Protein AF-A0A962FVB3-F1 (afdb_monomer_lite)

Radius of gyration: 18.32 Å; chains: 1; bounding box: 53×39×52 Å

Sequence (197 aa):
MLVLSPLFTELGTPDRNTDDYVMMHILNGEAFHILPHSNNDPRAGKYVLRDTGIERYSRTALGETEPCDLKAIDLLTALARGNISIEATSLEGKASPHPMNPKPFLSALYTRGHFHISSGGQTKNYRIQMRLVANDNDHLWAIEQITPEHRGTSILFSKQRTNLSAYELLKALKQKTFKWGVEQSYLFSRYSRGYPA

Foldseek 3Di:
DDQPQVCLPPPDQDDQQALSNVLVLQLVFFKKFQADPDPPRPRTFIWTFDPVAIWTADPVDPPDTDHDQAFLQSVLQSSVVQRMFRPRPDDRVRTDRRRHDYDDPNVVCAPQQKKWADDPNDIWIKGKDQDPDPDPPPTRIFIWTWDWDDDPPDIDIDTHGDRHGSNSVSVRSSVVRIGRDDDCVVVVVVVPPDDDD

Structure (mmCIF, N/CA/C/O backbone):
data_AF-A0A962FVB3-F1
#
_entry.id   AF-A0A962FVB3-F1
#
loop_
_atom_site.group_PDB
_atom_site.id
_atom_site.type_symbol
_atom_site.label_atom_id
_atom_site.label_alt_id
_atom_site.label_comp_id
_atom_site.label_asym_id
_atom_site.label_entity_id
_atom_site.label_seq_id
_atom_site.pdbx_PDB_ins_code
_atom_site.Cartn_x
_atom_site.Cartn_y
_atom_site.Cartn_z
_atom_site.occupancy
_atom_site.B_iso_or_equiv
_atom_site.auth_seq_id
_atom_site.auth_comp_id
_atom_site.auth_asym_id
_atom_site.auth_atom_id
_atom_site.pdbx_PDB_model_num
ATOM 1 N N . MET A 1 1 ? -24.295 -8.956 9.419 1.00 32.25 1 MET A N 1
ATOM 2 C CA . MET A 1 1 ? -23.045 -8.168 9.384 1.00 32.25 1 MET A CA 1
ATOM 3 C C . MET A 1 1 ? -22.332 -8.543 8.093 1.00 32.25 1 MET A C 1
ATOM 5 O O . MET A 1 1 ? -21.812 -9.645 8.004 1.00 32.25 1 MET A O 1
ATOM 9 N N . LEU A 1 2 ? -22.437 -7.710 7.056 1.00 27.86 2 LEU A N 1
ATOM 10 C CA . LEU A 1 2 ? -21.786 -7.959 5.767 1.00 27.86 2 LEU A CA 1
ATOM 11 C C . LEU A 1 2 ? -20.285 -7.699 5.933 1.00 27.86 2 LEU A C 1
ATOM 13 O O . LEU A 1 2 ? -19.865 -6.555 6.094 1.00 27.86 2 LEU A O 1
ATOM 17 N N . VAL A 1 3 ? -19.487 -8.766 5.941 1.00 33.31 3 VAL A N 1
ATOM 18 C CA . VAL A 1 3 ? -18.025 -8.675 5.875 1.00 33.31 3 VAL A CA 1
ATOM 19 C C . VAL A 1 3 ? -17.670 -8.311 4.437 1.00 33.31 3 VAL A C 1
ATOM 21 O O . VAL A 1 3 ? -17.426 -9.171 3.601 1.00 33.31 3 VAL A O 1
ATOM 24 N N . LEU A 1 4 ? -17.705 -7.018 4.126 1.00 41.88 4 LEU A N 1
ATOM 25 C CA . LEU A 1 4 ? -17.212 -6.495 2.856 1.00 41.88 4 LEU A CA 1
ATOM 26 C C . LEU A 1 4 ? -15.718 -6.240 3.001 1.00 41.88 4 LEU A C 1
ATOM 28 O O . LEU A 1 4 ? -15.298 -5.085 3.032 1.00 41.88 4 LEU A O 1
ATOM 32 N N . SER A 1 5 ? -14.930 -7.311 3.137 1.00 45.78 5 SER A N 1
ATOM 33 C CA . SER A 1 5 ? -13.481 -7.256 2.914 1.00 45.78 5 SER A CA 1
ATOM 34 C C . SER A 1 5 ? -13.210 -6.543 1.585 1.00 45.78 5 SER A C 1
ATOM 36 O O . SER A 1 5 ? -14.074 -6.589 0.703 1.00 45.78 5 SER A O 1
ATOM 38 N N . PRO A 1 6 ? -12.053 -5.879 1.399 1.00 51.38 6 PRO A N 1
ATOM 39 C CA . PRO A 1 6 ? -11.613 -5.629 0.035 1.00 51.38 6 PRO A CA 1
ATOM 40 C C . PRO A 1 6 ? -11.582 -7.003 -0.637 1.00 51.38 6 PRO A C 1
ATOM 42 O O . PRO A 1 6 ? -10.820 -7.888 -0.244 1.00 51.38 6 PRO A O 1
ATOM 45 N N . LEU A 1 7 ? -12.551 -7.236 -1.518 1.00 51.19 7 LEU A N 1
ATOM 46 C CA . LEU A 1 7 ? -12.688 -8.463 -2.274 1.00 51.19 7 LEU A CA 1
ATOM 47 C C . LEU A 1 7 ? -11.603 -8.377 -3.345 1.00 51.19 7 LEU A C 1
ATOM 49 O O . LEU A 1 7 ? -11.879 -8.148 -4.517 1.00 51.19 7 LEU A O 1
ATOM 53 N N . PHE A 1 8 ? -10.349 -8.558 -2.923 1.00 52.75 8 PHE A N 1
ATOM 54 C CA . PHE A 1 8 ? -9.299 -9.084 -3.781 1.00 52.75 8 PHE A CA 1
ATOM 55 C C . PHE A 1 8 ? -9.748 -10.505 -4.114 1.00 52.75 8 PHE A C 1
ATOM 57 O O . PHE A 1 8 ? -9.430 -11.466 -3.416 1.00 52.75 8 PHE A O 1
ATOM 64 N N . THR A 1 9 ? -10.731 -10.594 -5.003 1.00 47.75 9 THR A N 1
ATOM 65 C CA . THR A 1 9 ? -11.628 -11.737 -5.024 1.00 47.75 9 THR A CA 1
ATOM 66 C C . THR A 1 9 ? -10.839 -12.915 -5.562 1.00 47.75 9 THR A C 1
ATOM 68 O O . THR A 1 9 ? -10.336 -12.860 -6.675 1.00 47.75 9 THR A O 1
ATOM 71 N N . GLU A 1 10 ? -10.809 -14.011 -4.811 1.00 49.03 10 GLU A N 1
ATOM 72 C CA . GLU A 1 10 ? -10.360 -15.343 -5.249 1.00 49.03 10 GLU A CA 1
ATOM 73 C C . GLU A 1 10 ? -11.249 -15.921 -6.386 1.00 49.03 10 GLU A C 1
ATOM 75 O O . GLU A 1 10 ? -11.155 -17.095 -6.729 1.00 49.03 10 GLU A O 1
ATOM 80 N N . LEU A 1 11 ? -12.124 -15.101 -6.985 1.00 45.12 11 LEU A N 1
ATOM 81 C CA . LEU A 1 11 ? -13.072 -15.435 -8.045 1.00 45.12 11 LEU A CA 1
ATOM 82 C C . LEU A 1 11 ? -12.853 -14.475 -9.224 1.00 45.12 11 LEU A C 1
ATOM 84 O O . LEU A 1 11 ? -13.617 -13.537 -9.435 1.00 45.12 11 LEU A O 1
ATOM 88 N N . GLY A 1 12 ? -11.777 -14.714 -9.974 1.00 55.84 12 GLY A N 1
ATOM 89 C CA . GLY A 1 12 ? -11.463 -14.024 -11.227 1.00 55.84 12 GLY A CA 1
ATOM 90 C C . GLY A 1 12 ? -10.218 -13.141 -11.161 1.00 55.84 12 GLY A C 1
ATOM 91 O O . GLY A 1 12 ? -9.904 -12.537 -10.140 1.00 55.84 12 GLY A O 1
ATOM 92 N N . THR A 1 13 ? -9.488 -13.071 -12.274 1.00 70.69 13 THR A N 1
ATOM 93 C CA . THR A 1 13 ? -8.368 -12.138 -12.425 1.00 70.69 13 THR A CA 1
ATOM 94 C C . THR A 1 13 ? -8.936 -10.716 -12.476 1.00 70.69 13 THR A C 1
ATOM 96 O O . THR A 1 13 ? -9.801 -10.462 -13.319 1.00 70.69 13 THR A O 1
ATOM 99 N N . PRO A 1 14 ? -8.510 -9.791 -11.596 1.00 78.31 14 PRO A N 1
ATOM 100 C CA . PRO A 1 14 ? -9.005 -8.422 -11.634 1.00 78.31 14 PRO A CA 1
ATOM 101 C C . PRO A 1 14 ? -8.701 -7.780 -12.994 1.00 78.31 14 PRO A C 1
ATOM 103 O O . PRO A 1 14 ? -7.709 -8.105 -13.650 1.00 78.31 14 PRO A O 1
ATOM 106 N N . ASP A 1 15 ? -9.570 -6.865 -13.423 1.00 86.62 15 ASP A N 1
ATOM 107 C CA . ASP A 1 15 ? -9.345 -6.040 -14.613 1.00 86.62 15 ASP A CA 1
ATOM 108 C C . ASP A 1 15 ? -7.995 -5.320 -14.474 1.00 86.62 15 ASP A C 1
ATOM 110 O O . ASP A 1 15 ? -7.707 -4.722 -13.434 1.00 86.62 15 ASP A O 1
ATOM 114 N N . ARG A 1 16 ? -7.154 -5.402 -15.513 1.00 88.75 16 ARG A N 1
ATOM 115 C CA . ARG A 1 16 ? -5.786 -4.873 -15.485 1.00 88.75 16 ARG A CA 1
ATOM 116 C C . ARG A 1 16 ? -5.749 -3.388 -15.170 1.00 88.75 16 ARG A C 1
ATOM 118 O O . ARG A 1 16 ? -4.793 -2.948 -14.557 1.00 88.75 16 ARG A O 1
ATOM 125 N N . ASN A 1 17 ? -6.782 -2.627 -15.513 1.00 88.56 17 ASN A N 1
ATOM 126 C CA . ASN A 1 17 ? -6.808 -1.181 -15.319 1.00 88.56 17 ASN A CA 1
ATOM 127 C C . ASN A 1 17 ? -7.450 -0.789 -13.982 1.00 88.56 17 ASN A C 1
ATOM 129 O O . ASN A 1 17 ? -8.259 0.133 -13.945 1.00 88.56 17 ASN A O 1
ATOM 133 N N . THR A 1 18 ? -7.190 -1.509 -12.891 1.00 88.25 18 THR A N 1
ATOM 134 C CA . THR A 1 18 ? -7.853 -1.281 -11.593 1.00 88.25 18 THR A CA 1
ATOM 135 C C . THR A 1 18 ? -6.848 -1.190 -10.457 1.00 88.25 18 THR A C 1
ATOM 137 O O . THR A 1 18 ? -5.782 -1.802 -10.517 1.00 88.25 18 THR A O 1
ATOM 140 N N . ASP A 1 19 ? -7.184 -0.446 -9.404 1.00 87.56 19 ASP A N 1
ATOM 141 C CA . ASP A 1 19 ? -6.373 -0.399 -8.184 1.00 87.56 19 ASP A CA 1
ATOM 142 C C . ASP A 1 19 ? -6.291 -1.771 -7.499 1.00 87.56 19 ASP A C 1
ATOM 144 O O . ASP A 1 19 ? -5.237 -2.119 -6.973 1.00 87.56 19 ASP A O 1
ATOM 148 N N . ASP A 1 20 ? -7.335 -2.599 -7.589 1.00 87.06 20 ASP A N 1
ATOM 149 C CA . ASP A 1 20 ? -7.307 -3.980 -7.087 1.00 87.06 20 ASP A CA 1
ATOM 150 C C . ASP A 1 20 ? -6.252 -4.843 -7.801 1.00 87.06 20 ASP A C 1
ATOM 152 O O . ASP A 1 20 ? -5.545 -5.610 -7.146 1.00 87.06 20 ASP A O 1
ATOM 156 N N . TYR A 1 21 ? -6.100 -4.708 -9.125 1.00 89.62 21 TYR A N 1
ATOM 157 C CA . TYR A 1 21 ? -5.059 -5.422 -9.875 1.00 89.62 21 TYR A CA 1
ATOM 158 C C . TYR A 1 21 ? -3.659 -5.014 -9.415 1.00 89.62 21 TYR A C 1
ATOM 160 O O . TYR A 1 21 ? -2.807 -5.865 -9.168 1.00 89.62 21 TYR A O 1
ATOM 168 N N . VAL A 1 22 ? -3.436 -3.711 -9.244 1.00 92.88 22 VAL A N 1
ATOM 169 C CA . VAL A 1 22 ? -2.156 -3.171 -8.770 1.00 92.88 22 VAL A CA 1
ATOM 170 C C . VAL A 1 22 ? -1.865 -3.641 -7.347 1.00 92.88 22 VAL A C 1
ATOM 172 O O . VAL A 1 22 ? -0.750 -4.063 -7.050 1.00 92.88 22 VAL A O 1
ATOM 175 N N . MET A 1 23 ? -2.865 -3.632 -6.464 1.00 91.69 23 MET A N 1
ATOM 176 C CA . MET A 1 23 ? -2.717 -4.163 -5.111 1.00 91.69 23 MET A CA 1
ATOM 177 C C . MET A 1 23 ? -2.383 -5.656 -5.124 1.00 91.69 23 MET A C 1
ATOM 179 O O . MET A 1 23 ? -1.495 -6.074 -4.387 1.00 91.69 23 MET A O 1
ATOM 183 N N . MET A 1 24 ? -3.028 -6.455 -5.977 1.00 90.44 24 MET A N 1
ATOM 184 C CA . MET A 1 24 ? -2.719 -7.882 -6.120 1.00 90.44 24 MET A CA 1
ATOM 185 C C . MET A 1 24 ? -1.292 -8.131 -6.611 1.00 90.44 24 MET A C 1
ATOM 187 O O . MET A 1 24 ? -0.598 -8.963 -6.033 1.00 90.44 24 MET A O 1
ATOM 191 N N . HIS A 1 25 ? -0.833 -7.372 -7.608 1.00 93.44 25 HIS A N 1
ATOM 192 C CA . HIS A 1 25 ? 0.555 -7.391 -8.084 1.00 93.44 25 HIS A CA 1
ATOM 193 C C . HIS A 1 25 ? 1.542 -7.199 -6.923 1.00 93.44 25 HIS A C 1
ATOM 195 O O . HIS A 1 25 ? 2.434 -8.016 -6.697 1.00 93.44 25 HIS A O 1
ATOM 201 N N . ILE A 1 26 ? 1.318 -6.166 -6.106 1.00 95.19 26 ILE A N 1
ATOM 202 C CA . ILE A 1 26 ? 2.154 -5.868 -4.936 1.00 95.19 26 ILE A CA 1
ATOM 203 C C . ILE A 1 26 ? 2.069 -6.987 -3.884 1.00 95.19 26 ILE A C 1
ATOM 205 O O . ILE A 1 26 ? 3.091 -7.415 -3.347 1.00 95.19 26 ILE A O 1
ATOM 209 N N . LEU A 1 27 ? 0.865 -7.482 -3.574 1.00 93.88 27 LEU A N 1
ATOM 210 C CA . LEU A 1 27 ? 0.644 -8.522 -2.559 1.00 93.88 27 LEU A CA 1
ATOM 211 C C . LEU A 1 27 ? 1.261 -9.878 -2.942 1.00 93.88 27 LEU A C 1
ATOM 213 O O . LEU A 1 27 ? 1.667 -10.634 -2.050 1.00 93.88 27 LEU A O 1
ATOM 217 N N . ASN A 1 28 ? 1.383 -10.155 -4.242 1.00 92.75 28 ASN A N 1
ATOM 218 C CA . ASN A 1 28 ? 2.082 -11.319 -4.789 1.00 92.75 28 ASN A CA 1
ATOM 219 C C . ASN A 1 28 ? 3.612 -11.220 -4.665 1.00 92.75 28 ASN A C 1
ATOM 221 O O . ASN A 1 28 ? 4.309 -12.190 -4.958 1.00 92.75 28 ASN A O 1
ATOM 225 N N . GLY A 1 29 ? 4.145 -10.086 -4.200 1.00 92.62 29 GLY A N 1
ATOM 226 C CA . GLY A 1 29 ? 5.587 -9.863 -4.098 1.00 92.62 29 GLY A CA 1
ATOM 227 C C . GLY A 1 29 ? 6.238 -9.538 -5.440 1.00 92.62 29 GLY A C 1
ATOM 228 O O . GLY A 1 29 ? 7.452 -9.678 -5.578 1.00 92.62 29 GLY A O 1
ATOM 229 N N . GLU A 1 30 ? 5.456 -9.112 -6.432 1.00 94.81 30 GLU A N 1
ATOM 230 C CA . GLU A 1 30 ? 5.993 -8.637 -7.702 1.00 94.81 30 GLU A CA 1
ATOM 231 C C . GLU A 1 30 ? 6.541 -7.212 -7.546 1.00 94.81 30 GLU A C 1
ATOM 233 O O . GLU A 1 30 ? 6.027 -6.395 -6.773 1.00 94.81 30 GLU A O 1
ATOM 238 N N . ALA A 1 31 ? 7.620 -6.906 -8.271 1.00 94.62 31 ALA A N 1
ATOM 239 C CA . ALA A 1 31 ? 8.243 -5.591 -8.195 1.00 94.62 31 ALA A CA 1
ATOM 240 C C . ALA A 1 31 ? 7.327 -4.518 -8.799 1.00 94.62 31 ALA A C 1
ATOM 242 O O . ALA A 1 31 ? 6.735 -4.713 -9.862 1.00 94.62 31 ALA A O 1
ATOM 243 N N . PHE A 1 32 ? 7.259 -3.366 -8.143 1.00 95.88 32 PHE A N 1
ATOM 244 C CA . PHE A 1 32 ? 6.491 -2.205 -8.583 1.00 95.88 32 PHE A CA 1
ATOM 245 C C . PHE A 1 32 ? 7.318 -0.931 -8.413 1.00 95.88 32 PHE A C 1
ATOM 247 O O . PHE A 1 32 ? 8.312 -0.913 -7.689 1.00 95.88 32 PHE A O 1
ATOM 254 N N . HIS A 1 33 ? 6.911 0.146 -9.070 1.00 96.00 33 HIS A N 1
ATOM 255 C CA . HIS A 1 33 ? 7.538 1.453 -8.933 1.00 96.00 33 HIS A CA 1
ATOM 256 C C . HIS A 1 33 ? 6.561 2.445 -8.322 1.00 96.00 33 HIS A C 1
ATOM 258 O O . HIS A 1 33 ? 5.401 2.491 -8.726 1.00 96.00 33 HIS A O 1
ATOM 264 N N . ILE A 1 34 ? 7.056 3.280 -7.414 1.00 95.19 34 ILE A N 1
ATOM 265 C CA . ILE A 1 34 ? 6.448 4.578 -7.125 1.00 95.19 34 ILE A CA 1
ATOM 266 C C . ILE A 1 34 ? 7.178 5.588 -8.003 1.00 95.19 34 ILE A C 1
ATOM 268 O O . ILE A 1 34 ? 8.399 5.733 -7.917 1.00 95.19 34 ILE A O 1
ATOM 272 N N . LEU A 1 35 ? 6.438 6.245 -8.887 1.00 93.19 35 LEU A N 1
ATOM 273 C CA . LEU A 1 35 ? 6.980 7.223 -9.818 1.00 93.19 35 LEU A CA 1
ATOM 274 C C . LEU A 1 35 ? 7.100 8.592 -9.135 1.00 93.19 35 LEU A C 1
ATOM 276 O O . LEU A 1 35 ? 6.239 8.946 -8.324 1.00 93.19 35 LEU A O 1
ATOM 280 N N . PRO A 1 36 ? 8.154 9.368 -9.445 1.00 88.19 36 PRO A N 1
ATOM 281 C CA . PRO A 1 36 ? 8.354 10.673 -8.835 1.00 88.19 36 PRO A CA 1
ATOM 282 C C . PRO A 1 36 ? 7.226 11.631 -9.210 1.00 88.19 36 PRO A C 1
ATOM 284 O O . PRO A 1 36 ? 6.911 11.797 -10.387 1.00 88.19 36 PRO A O 1
ATOM 287 N N . HIS A 1 37 ? 6.651 12.306 -8.212 1.00 77.62 37 HIS A N 1
ATOM 288 C CA . HIS A 1 37 ? 5.795 13.465 -8.472 1.00 77.62 37 HIS A CA 1
ATOM 289 C C . HIS A 1 37 ? 6.621 14.723 -8.793 1.00 77.62 37 HIS A C 1
ATOM 291 O O . HIS A 1 37 ? 6.178 15.593 -9.536 1.00 77.62 37 HIS A O 1
ATOM 297 N N . SER A 1 38 ? 7.841 14.798 -8.257 1.00 80.44 38 SER A N 1
ATOM 298 C CA . SER A 1 38 ? 8.814 15.863 -8.494 1.00 80.44 38 SER A CA 1
ATOM 299 C C . SER A 1 38 ? 10.229 15.284 -8.592 1.00 80.44 38 SER A C 1
ATOM 301 O O . SER A 1 38 ? 10.483 14.165 -8.141 1.00 80.44 38 SER A O 1
ATOM 303 N N . ASN A 1 39 ? 11.169 16.052 -9.153 1.00 71.88 39 ASN A N 1
ATOM 304 C CA . ASN A 1 39 ? 12.539 15.597 -9.445 1.00 71.88 39 ASN A CA 1
ATOM 305 C C . ASN A 1 39 ? 13.319 15.059 -8.227 1.00 71.88 39 ASN A C 1
ATOM 307 O O . ASN A 1 39 ? 14.309 14.362 -8.418 1.00 71.88 39 ASN A O 1
ATOM 311 N N . ASN A 1 40 ? 12.873 15.341 -6.998 1.00 77.19 40 ASN A N 1
ATOM 312 C CA . ASN A 1 40 ? 13.530 14.923 -5.756 1.00 77.19 40 ASN A CA 1
ATOM 313 C C . ASN A 1 40 ? 12.593 14.167 -4.804 1.00 77.19 40 ASN A C 1
ATOM 315 O O . ASN A 1 40 ? 12.819 14.178 -3.596 1.00 77.19 40 ASN A O 1
ATOM 319 N N . ASP A 1 41 ? 11.532 13.539 -5.312 1.00 84.56 41 ASP A N 1
ATOM 320 C CA . ASP A 1 41 ? 10.607 12.791 -4.462 1.00 84.56 41 ASP A CA 1
ATOM 321 C C . ASP A 1 41 ? 11.331 11.616 -3.762 1.00 84.56 41 ASP A C 1
ATOM 323 O O . ASP A 1 41 ? 11.744 10.663 -4.434 1.00 84.56 41 ASP A O 1
ATOM 327 N N . PRO A 1 42 ? 11.489 11.633 -2.422 1.00 84.94 42 PRO A N 1
ATOM 328 C CA . PRO A 1 42 ? 12.216 10.584 -1.703 1.00 84.94 42 PRO A CA 1
ATOM 329 C C . PRO A 1 42 ? 11.487 9.231 -1.728 1.00 84.94 42 PRO A C 1
ATOM 331 O O . PRO A 1 42 ? 12.106 8.192 -1.484 1.00 84.94 42 PRO A O 1
ATOM 334 N N . ARG A 1 43 ? 10.184 9.241 -2.037 1.00 87.62 43 ARG A N 1
ATOM 335 C CA . ARG A 1 43 ? 9.312 8.062 -2.128 1.00 87.62 43 ARG A CA 1
ATOM 336 C C . ARG A 1 43 ? 9.389 7.398 -3.499 1.00 87.62 43 ARG A C 1
ATOM 338 O O . ARG A 1 43 ? 8.883 6.293 -3.659 1.00 87.62 43 ARG A O 1
ATOM 345 N N . ALA A 1 44 ? 9.967 8.071 -4.495 1.00 91.00 44 ALA A N 1
ATOM 346 C CA . ALA A 1 44 ? 10.134 7.499 -5.818 1.00 91.00 44 ALA A CA 1
ATOM 347 C C . ALA A 1 44 ? 11.173 6.384 -5.778 1.00 91.00 44 ALA A C 1
ATOM 349 O O . ALA A 1 44 ? 12.227 6.549 -5.162 1.00 91.00 44 ALA A O 1
ATOM 350 N N . GLY A 1 45 ? 10.903 5.274 -6.455 1.00 92.31 45 GLY A N 1
ATOM 351 C CA . GLY A 1 45 ? 11.804 4.130 -6.493 1.00 92.31 45 GLY A CA 1
ATOM 352 C C . GLY A 1 45 ? 11.119 2.854 -6.954 1.00 92.31 45 GLY A C 1
ATOM 353 O O . GLY A 1 45 ? 9.911 2.827 -7.196 1.00 92.31 45 GLY A O 1
ATOM 354 N N . LYS A 1 46 ? 11.909 1.787 -7.064 1.00 94.12 46 LYS A N 1
ATOM 355 C CA . LYS A 1 46 ? 11.432 0.429 -7.325 1.00 94.12 46 LYS A CA 1
ATOM 356 C C . LYS A 1 46 ? 11.417 -0.365 -6.024 1.00 94.12 46 LYS A C 1
ATOM 358 O O . LYS A 1 46 ? 12.420 -0.405 -5.315 1.00 94.12 46 LYS A O 1
ATOM 363 N N . TYR A 1 47 ? 10.298 -1.006 -5.735 1.00 95.25 47 TYR A N 1
ATOM 364 C CA . TYR A 1 47 ? 10.017 -1.681 -4.476 1.00 95.25 47 TYR A CA 1
ATOM 365 C C . TYR A 1 47 ? 9.573 -3.119 -4.718 1.00 95.25 47 TYR A C 1
ATOM 367 O O . TYR A 1 47 ? 9.040 -3.453 -5.778 1.00 95.25 47 TYR A O 1
ATOM 375 N N . VAL A 1 48 ? 9.762 -3.962 -3.711 1.00 95.69 48 VAL A N 1
ATOM 376 C CA . VAL A 1 48 ? 9.247 -5.329 -3.679 1.00 95.69 48 VAL A CA 1
ATOM 377 C C . VAL A 1 48 ? 8.774 -5.670 -2.270 1.00 95.69 48 VAL A C 1
ATOM 379 O O . VAL A 1 48 ? 9.412 -5.315 -1.277 1.00 95.69 48 VAL A O 1
ATOM 382 N N . LEU A 1 49 ? 7.630 -6.347 -2.173 1.00 96.06 49 LEU A N 1
ATOM 383 C CA . LEU A 1 49 ? 7.139 -6.890 -0.912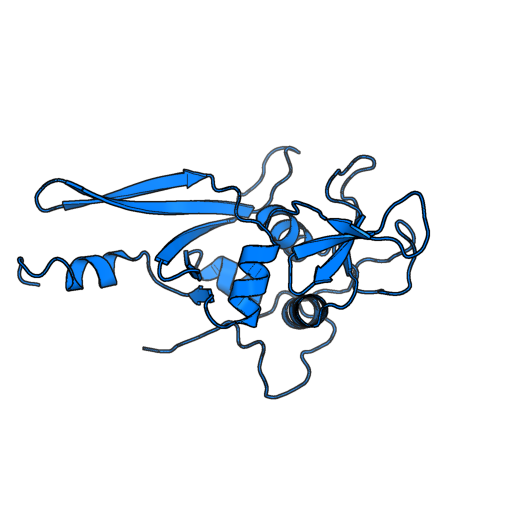 1.00 96.06 49 LEU A CA 1
ATOM 384 C C . LEU A 1 49 ? 7.765 -8.270 -0.676 1.00 96.06 49 LEU A C 1
ATOM 386 O O . LEU A 1 49 ? 7.598 -9.181 -1.485 1.00 96.06 49 LEU A O 1
ATOM 390 N N . ARG A 1 50 ? 8.445 -8.438 0.456 1.00 95.19 50 ARG A N 1
ATOM 391 C CA . ARG A 1 50 ? 8.929 -9.726 0.964 1.00 95.19 50 ARG A CA 1
ATOM 392 C C . ARG A 1 50 ? 8.115 -10.151 2.180 1.00 95.19 50 ARG A C 1
ATOM 394 O O . ARG A 1 50 ? 7.388 -9.360 2.780 1.00 95.19 50 ARG A O 1
ATOM 401 N N . ASP A 1 51 ? 8.281 -11.402 2.594 1.00 90.69 51 ASP A N 1
ATOM 402 C CA . ASP A 1 51 ? 7.603 -11.913 3.788 1.00 90.69 51 ASP A CA 1
ATOM 403 C C . ASP A 1 51 ? 8.057 -11.209 5.074 1.00 90.69 51 ASP A C 1
ATOM 405 O O . ASP A 1 51 ? 7.288 -11.133 6.033 1.00 90.69 51 ASP A O 1
ATOM 409 N N . THR A 1 52 ? 9.267 -10.648 5.090 1.00 91.75 52 THR A N 1
ATOM 410 C CA . THR A 1 52 ? 9.878 -9.969 6.242 1.00 91.75 52 THR A CA 1
ATOM 411 C C . THR A 1 52 ? 9.726 -8.448 6.230 1.00 91.75 52 THR A C 1
ATOM 413 O O . THR A 1 52 ? 9.863 -7.832 7.285 1.00 91.75 52 THR A O 1
ATOM 416 N N . GLY A 1 53 ? 9.431 -7.830 5.084 1.00 94.75 53 GLY A N 1
ATOM 417 C CA . GLY A 1 53 ? 9.414 -6.375 4.955 1.00 94.75 53 GLY A CA 1
ATOM 418 C C . GLY A 1 53 ? 9.181 -5.895 3.526 1.00 94.75 53 GLY A C 1
ATOM 419 O O . GLY A 1 53 ? 8.994 -6.689 2.607 1.00 94.75 53 GLY A O 1
ATOM 420 N N . ILE A 1 54 ? 9.200 -4.577 3.340 1.00 96.44 54 ILE A N 1
ATOM 421 C CA . ILE A 1 54 ? 9.350 -3.974 2.013 1.00 96.44 54 ILE A CA 1
ATOM 422 C C . ILE A 1 54 ? 10.827 -3.697 1.795 1.00 96.44 54 ILE A C 1
ATOM 424 O O . ILE A 1 54 ? 11.504 -3.149 2.666 1.00 96.44 54 ILE A O 1
ATOM 428 N N . GLU A 1 55 ? 11.304 -4.047 0.611 1.00 95.81 55 GLU A N 1
ATOM 429 C CA . GLU A 1 55 ? 12.647 -3.715 0.171 1.00 95.81 55 GLU A CA 1
ATOM 430 C C . GLU A 1 55 ? 12.575 -2.764 -1.022 1.00 95.81 55 GLU A C 1
ATOM 432 O O . GLU A 1 55 ? 11.641 -2.811 -1.830 1.00 95.81 55 GLU A O 1
ATOM 437 N N . ARG A 1 56 ? 13.570 -1.891 -1.130 1.00 94.19 56 ARG A N 1
ATOM 438 C CA . ARG A 1 56 ? 13.780 -0.993 -2.259 1.00 94.19 56 ARG A CA 1
ATOM 439 C C . ARG A 1 56 ? 14.967 -1.505 -3.064 1.00 94.19 56 ARG A C 1
ATOM 441 O O . ARG A 1 56 ? 15.978 -1.875 -2.481 1.00 94.19 56 ARG A O 1
ATOM 448 N N . TYR A 1 57 ? 14.866 -1.525 -4.389 1.00 91.31 57 TYR A N 1
ATOM 449 C CA . TYR A 1 57 ? 16.026 -1.816 -5.228 1.00 91.31 57 TYR A CA 1
ATOM 450 C C . TYR A 1 57 ? 17.059 -0.699 -5.099 1.00 91.31 57 TYR A C 1
ATOM 452 O O . TYR A 1 57 ? 16.721 0.486 -5.182 1.00 91.31 57 TYR A O 1
ATOM 460 N N . SER A 1 58 ? 18.313 -1.096 -4.914 1.00 83.31 58 SER A N 1
ATOM 461 C CA . SER A 1 58 ? 19.432 -0.173 -4.832 1.00 83.31 58 SER A CA 1
ATOM 462 C C . SER A 1 58 ? 19.603 0.572 -6.155 1.00 83.31 58 SER A C 1
ATOM 464 O O . SER A 1 58 ? 19.513 -0.002 -7.242 1.00 83.31 58 SER A O 1
ATOM 466 N N . ARG A 1 59 ? 19.900 1.871 -6.065 1.00 70.38 59 ARG A N 1
ATOM 467 C CA . ARG A 1 59 ? 20.250 2.695 -7.232 1.00 70.38 59 ARG A CA 1
ATOM 468 C C . ARG A 1 59 ? 21.648 2.390 -7.770 1.00 70.38 59 ARG A C 1
ATOM 470 O O . ARG A 1 59 ? 21.947 2.764 -8.900 1.00 70.38 59 ARG A O 1
ATOM 477 N N . THR A 1 60 ? 22.511 1.768 -6.966 1.00 66.06 60 THR A N 1
ATOM 478 C CA . THR A 1 60 ? 2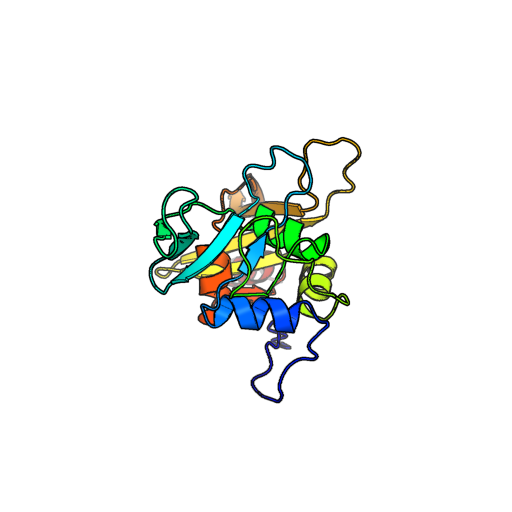3.932 1.574 -7.292 1.00 66.06 60 THR A CA 1
ATOM 479 C C . THR A 1 60 ? 24.225 0.224 -7.937 1.00 66.06 60 THR A C 1
ATOM 481 O O . THR A 1 60 ? 25.190 0.124 -8.692 1.00 66.06 60 THR A O 1
ATOM 484 N N . ALA A 1 61 ? 23.395 -0.792 -7.692 1.00 65.06 61 ALA A N 1
ATOM 485 C CA . ALA A 1 61 ? 23.601 -2.144 -8.196 1.00 65.06 61 ALA A CA 1
ATOM 486 C C . ALA A 1 61 ? 22.299 -2.731 -8.754 1.00 65.06 61 ALA A C 1
ATOM 488 O O . ALA A 1 61 ? 21.272 -2.808 -8.078 1.00 65.06 61 ALA A O 1
ATOM 489 N N . LEU A 1 62 ? 22.350 -3.169 -10.014 1.00 68.06 62 LEU A N 1
ATOM 490 C CA . LEU A 1 62 ? 21.236 -3.847 -10.672 1.00 68.06 62 LEU A CA 1
ATOM 491 C C . LEU A 1 62 ? 20.921 -5.162 -9.951 1.00 68.06 62 LEU A C 1
ATOM 493 O O . LEU A 1 62 ? 21.726 -6.087 -9.958 1.00 68.06 62 LEU A O 1
ATOM 497 N N . GLY A 1 63 ? 19.719 -5.252 -9.383 1.00 71.75 63 GLY A N 1
ATOM 498 C CA . GLY A 1 63 ? 19.195 -6.485 -8.790 1.00 71.75 63 GLY A CA 1
ATOM 499 C C . GLY A 1 63 ? 19.408 -6.631 -7.283 1.00 71.75 63 GLY A C 1
ATOM 500 O O . GLY A 1 63 ? 18.839 -7.554 -6.706 1.00 71.75 63 GLY A O 1
ATOM 501 N N . GLU A 1 64 ? 20.143 -5.722 -6.639 1.00 87.19 64 GLU A N 1
ATOM 502 C CA . GLU A 1 64 ? 20.240 -5.680 -5.177 1.00 87.19 64 GLU A CA 1
ATOM 503 C C . GLU A 1 64 ? 19.061 -4.911 -4.577 1.00 87.19 64 GLU A C 1
ATOM 505 O O . GLU A 1 64 ? 18.611 -3.904 -5.130 1.00 87.19 64 GLU A O 1
ATOM 510 N N . THR A 1 65 ? 18.561 -5.384 -3.437 1.00 91.62 65 THR A N 1
ATOM 511 C CA . THR A 1 65 ? 17.502 -4.735 -2.664 1.00 91.62 65 THR A CA 1
ATOM 512 C C . THR A 1 65 ? 17.968 -4.476 -1.235 1.00 91.62 65 THR A C 1
ATOM 514 O O . THR A 1 65 ? 18.764 -5.229 -0.679 1.00 91.62 65 THR A O 1
ATOM 517 N N . GLU A 1 66 ? 17.468 -3.403 -0.631 1.00 92.75 66 GLU A N 1
ATOM 518 C CA . GLU A 1 66 ? 17.727 -3.033 0.759 1.00 92.75 66 GLU A CA 1
ATOM 519 C C . GLU A 1 66 ? 16.408 -2.815 1.516 1.00 92.75 66 GLU A C 1
ATOM 521 O O . GLU A 1 66 ? 15.426 -2.361 0.916 1.00 92.75 66 GLU A O 1
ATOM 526 N N . PRO A 1 67 ? 16.337 -3.122 2.825 1.00 94.50 67 PRO A N 1
ATOM 527 C CA . PRO A 1 67 ? 15.151 -2.838 3.626 1.00 94.50 67 PRO A CA 1
ATOM 528 C C . PRO A 1 67 ? 14.753 -1.360 3.548 1.00 94.50 67 PRO A C 1
ATOM 530 O O . PRO A 1 67 ? 15.598 -0.473 3.644 1.00 94.50 67 PRO A O 1
ATOM 533 N N . CYS A 1 68 ? 13.456 -1.084 3.412 1.00 93.19 68 CYS A N 1
ATOM 534 C CA . CYS A 1 68 ? 12.946 0.276 3.283 1.00 93.19 68 CYS A CA 1
ATOM 535 C C . CYS A 1 68 ? 11.722 0.512 4.175 1.00 93.19 68 CYS A C 1
ATOM 537 O O . CYS A 1 68 ? 10.760 -0.256 4.152 1.00 93.19 68 CYS A O 1
ATOM 539 N N . ASP A 1 69 ? 11.728 1.624 4.914 1.00 91.50 69 ASP A N 1
ATOM 540 C CA . ASP A 1 69 ? 10.594 2.074 5.731 1.00 91.50 69 ASP A CA 1
ATOM 541 C C . ASP A 1 69 ? 9.594 2.903 4.902 1.00 91.50 69 ASP A C 1
ATOM 543 O O . ASP A 1 69 ? 9.344 4.085 5.151 1.00 91.50 69 ASP A O 1
ATOM 547 N N . LEU A 1 70 ? 9.046 2.293 3.846 1.00 94.62 70 LEU A N 1
ATOM 548 C CA . LEU A 1 70 ? 7.986 2.915 3.054 1.00 94.62 70 LEU A CA 1
ATOM 549 C C . LEU A 1 70 ? 6.718 3.025 3.909 1.00 94.62 70 LEU A C 1
ATOM 551 O O . LEU A 1 70 ? 6.198 2.019 4.397 1.00 94.62 70 LEU A O 1
ATOM 555 N N . LYS A 1 71 ? 6.170 4.233 4.055 1.00 94.50 71 LYS A N 1
ATOM 556 C CA . LYS A 1 71 ? 4.960 4.454 4.855 1.00 94.50 71 LYS A CA 1
ATOM 557 C C . LYS A 1 71 ? 3.701 4.107 4.065 1.00 94.50 71 LYS A C 1
ATOM 559 O O . LYS A 1 71 ? 3.611 4.340 2.860 1.00 94.50 71 LYS A O 1
ATOM 564 N N . ALA A 1 72 ? 2.669 3.624 4.756 1.00 94.19 72 ALA A N 1
ATOM 565 C CA . ALA A 1 72 ? 1.387 3.277 4.137 1.00 94.19 72 ALA A CA 1
ATOM 566 C C . ALA A 1 72 ? 0.730 4.480 3.438 1.00 94.19 72 ALA A C 1
ATOM 568 O O . ALA A 1 72 ? 0.166 4.345 2.357 1.00 94.19 72 ALA A O 1
ATOM 569 N N . ILE A 1 73 ? 0.846 5.670 4.031 1.00 92.00 73 ILE A N 1
ATOM 570 C CA . ILE A 1 73 ? 0.360 6.937 3.464 1.00 92.00 73 ILE A CA 1
ATOM 571 C C . ILE A 1 73 ? 0.972 7.250 2.090 1.00 92.00 73 ILE A C 1
ATOM 573 O O . ILE A 1 73 ? 0.275 7.780 1.224 1.00 92.00 73 ILE A O 1
ATOM 577 N N . ASP A 1 74 ? 2.241 6.900 1.877 1.00 92.06 74 ASP A N 1
ATOM 578 C CA . ASP A 1 74 ? 2.959 7.166 0.631 1.00 92.06 74 ASP A CA 1
ATOM 579 C C . ASP A 1 74 ? 2.478 6.229 -0.470 1.00 92.06 74 ASP A C 1
ATOM 581 O O . ASP A 1 74 ? 2.121 6.689 -1.553 1.00 92.06 74 ASP A O 1
ATOM 585 N N . LEU A 1 75 ? 2.345 4.937 -0.153 1.00 93.69 75 LEU A N 1
ATOM 586 C CA . LEU A 1 75 ? 1.766 3.949 -1.060 1.00 93.69 75 LEU A CA 1
ATOM 587 C C . LEU A 1 75 ? 0.330 4.321 -1.466 1.00 93.69 75 LEU A C 1
ATOM 589 O O . LEU A 1 75 ? 0.006 4.338 -2.652 1.00 93.69 75 LEU A O 1
ATOM 593 N N . LEU A 1 76 ? -0.527 4.663 -0.499 1.00 91.44 76 LEU A N 1
ATOM 594 C CA . LEU A 1 76 ? -1.919 5.049 -0.766 1.00 91.44 76 LEU A CA 1
ATOM 595 C C . LEU A 1 76 ? -2.020 6.340 -1.588 1.00 91.44 76 LEU A C 1
ATOM 597 O O . LEU A 1 76 ? -2.883 6.457 -2.458 1.00 91.44 76 LEU A O 1
ATOM 601 N N . THR A 1 77 ? -1.131 7.305 -1.342 1.00 90.44 77 THR A N 1
ATOM 602 C CA . THR A 1 77 ? -1.058 8.541 -2.134 1.00 90.44 77 THR A CA 1
ATOM 603 C C . THR A 1 77 ? -0.614 8.254 -3.563 1.00 90.44 77 THR A C 1
ATOM 605 O O . THR A 1 77 ? -1.227 8.772 -4.493 1.00 90.44 77 THR A O 1
ATOM 608 N N . ALA A 1 78 ? 0.394 7.402 -3.753 1.00 91.56 78 ALA A N 1
ATOM 609 C CA . ALA A 1 78 ? 0.856 7.012 -5.078 1.00 91.56 78 ALA A CA 1
ATOM 610 C C . ALA A 1 78 ? -0.234 6.271 -5.872 1.00 91.56 78 ALA A C 1
ATOM 612 O O . ALA A 1 78 ? -0.457 6.604 -7.034 1.00 91.56 78 ALA A O 1
ATOM 613 N N . LEU A 1 79 ? -0.971 5.351 -5.236 1.00 91.56 79 LEU A N 1
ATOM 614 C CA . LEU A 1 79 ? -2.125 4.669 -5.841 1.00 91.56 79 LEU A CA 1
ATOM 615 C C . LEU A 1 79 ? -3.212 5.660 -6.267 1.00 91.56 79 LEU A C 1
ATOM 617 O O . LEU A 1 79 ? -3.631 5.667 -7.418 1.00 91.56 79 LEU A O 1
ATOM 621 N N . ALA A 1 80 ? -3.638 6.538 -5.359 1.00 88.12 80 ALA A N 1
ATOM 622 C CA . ALA A 1 80 ? -4.714 7.486 -5.635 1.00 88.12 80 ALA A CA 1
ATOM 623 C C . ALA A 1 80 ? -4.349 8.548 -6.687 1.00 88.12 80 ALA A C 1
ATOM 625 O O . ALA A 1 80 ? -5.236 9.069 -7.357 1.00 88.12 80 ALA A O 1
ATOM 626 N N . ARG A 1 81 ? -3.057 8.865 -6.843 1.00 87.69 81 ARG A N 1
ATOM 627 C CA . ARG A 1 81 ? -2.550 9.754 -7.901 1.00 87.69 81 ARG A CA 1
ATOM 628 C C . ARG A 1 81 ? -2.294 9.038 -9.232 1.00 87.69 81 ARG A C 1
ATOM 630 O O . ARG A 1 81 ? -2.002 9.712 -10.209 1.00 87.69 81 ARG A O 1
ATOM 637 N N . GLY A 1 82 ? -2.371 7.706 -9.279 1.00 89.62 82 GLY A N 1
ATOM 638 C CA . GLY A 1 82 ? -1.992 6.931 -10.464 1.00 89.62 82 GLY A CA 1
ATOM 639 C C . GLY A 1 82 ? -0.481 6.912 -10.731 1.00 89.62 82 GLY A C 1
ATOM 640 O O . GLY A 1 82 ? -0.058 6.636 -11.845 1.00 89.62 82 GLY A O 1
ATOM 641 N N . ASN A 1 83 ? 0.348 7.175 -9.716 1.00 92.31 83 ASN A N 1
ATOM 642 C CA . ASN A 1 83 ? 1.811 7.239 -9.825 1.00 92.31 83 ASN A CA 1
ATOM 643 C C . ASN A 1 83 ? 2.491 5.890 -9.535 1.00 92.31 83 ASN A C 1
ATOM 645 O O . ASN A 1 83 ? 3.636 5.856 -9.087 1.00 92.31 83 ASN A O 1
ATOM 649 N N . ILE A 1 84 ? 1.799 4.771 -9.742 1.00 94.94 84 ILE A N 1
ATOM 650 C CA . ILE A 1 84 ? 2.391 3.436 -9.602 1.00 94.94 84 ILE A CA 1
ATOM 651 C C . ILE A 1 84 ? 2.653 2.866 -10.986 1.00 94.94 84 ILE A C 1
ATOM 653 O O . ILE A 1 84 ? 1.800 2.965 -11.861 1.00 94.94 84 ILE A O 1
ATOM 657 N N . SER A 1 85 ? 3.795 2.211 -11.164 1.00 96.12 85 SER A N 1
ATOM 658 C CA . SER A 1 85 ? 4.037 1.324 -12.302 1.00 96.12 85 SER A CA 1
ATOM 659 C C . SER A 1 85 ? 4.173 -0.116 -11.831 1.00 96.12 85 SER A C 1
ATOM 661 O O . SER A 1 85 ? 4.826 -0.383 -10.825 1.00 96.12 85 SER A O 1
ATOM 663 N N . ILE A 1 86 ? 3.617 -1.052 -12.589 1.00 95.31 86 ILE A N 1
ATOM 664 C CA . ILE A 1 86 ? 3.759 -2.499 -12.363 1.00 95.31 86 ILE A CA 1
ATOM 665 C C . ILE A 1 86 ? 4.752 -3.147 -13.340 1.00 95.31 86 ILE A C 1
ATOM 667 O O . ILE A 1 86 ? 4.866 -4.368 -13.393 1.00 95.31 86 ILE A O 1
ATOM 671 N N . GLU A 1 87 ? 5.459 -2.348 -14.147 1.00 94.00 87 GLU A N 1
ATOM 672 C CA . GLU A 1 87 ? 6.450 -2.839 -15.107 1.00 94.00 87 GLU A CA 1
ATOM 673 C C . GLU A 1 87 ? 7.684 -3.397 -14.379 1.00 94.00 87 GLU A C 1
ATOM 675 O O . GLU A 1 87 ? 8.716 -2.738 -14.261 1.00 94.00 87 GLU A O 1
ATOM 680 N N . ALA A 1 88 ? 7.589 -4.622 -13.863 1.00 85.94 88 ALA A N 1
ATOM 681 C CA . ALA A 1 88 ? 8.578 -5.208 -12.962 1.00 85.94 88 ALA A CA 1
ATOM 682 C C . ALA A 1 88 ? 10.002 -5.274 -13.548 1.00 85.94 88 ALA A C 1
ATOM 684 O O . ALA A 1 88 ? 10.978 -5.230 -12.797 1.00 85.94 88 ALA A O 1
ATOM 685 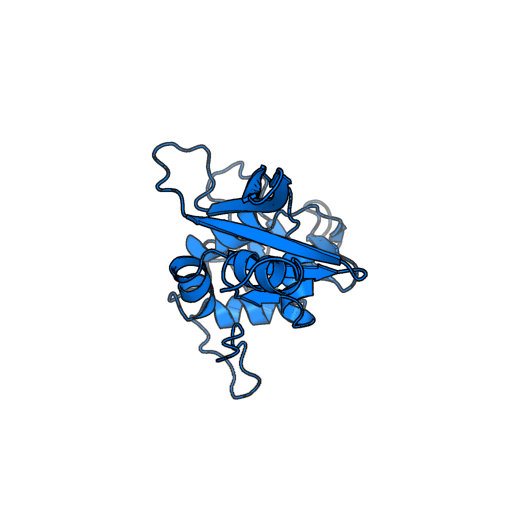N N . THR A 1 89 ? 10.153 -5.353 -14.872 1.00 86.94 89 THR A N 1
ATOM 686 C CA . THR A 1 89 ? 11.457 -5.410 -15.555 1.00 86.94 89 THR A CA 1
ATOM 687 C C . THR A 1 89 ? 12.023 -4.044 -15.933 1.00 86.94 89 THR A C 1
ATOM 689 O O . THR A 1 89 ? 13.205 -3.956 -16.257 1.00 86.94 89 THR A O 1
ATOM 692 N N . SER A 1 90 ? 11.218 -2.980 -15.889 1.00 87.94 90 SER A N 1
ATOM 693 C CA . SER A 1 90 ? 11.675 -1.635 -16.236 1.00 87.94 90 SER A CA 1
ATOM 694 C C . SER A 1 90 ? 12.704 -1.117 -15.223 1.00 87.94 90 SER A C 1
ATOM 696 O O . SER A 1 90 ? 12.720 -1.505 -14.045 1.00 87.94 90 SER A O 1
ATOM 698 N N . LEU A 1 91 ? 13.600 -0.256 -15.715 1.00 82.38 91 LEU A N 1
ATOM 699 C CA . LEU A 1 91 ? 14.560 0.486 -14.897 1.00 82.38 91 LEU A CA 1
ATOM 700 C C . LEU A 1 91 ? 13.866 1.667 -14.203 1.00 82.38 91 LEU A C 1
ATOM 702 O O . LEU A 1 91 ? 12.913 2.241 -14.741 1.00 82.38 91 LEU A O 1
ATOM 706 N N . GLU A 1 92 ? 14.385 2.077 -13.041 1.00 76.00 92 GLU A N 1
ATOM 707 C CA . GLU A 1 92 ? 13.928 3.295 -12.359 1.00 76.00 92 GLU A CA 1
ATOM 708 C C . GLU A 1 92 ? 14.047 4.500 -13.316 1.00 76.00 92 GLU A C 1
ATOM 710 O O . GLU A 1 92 ? 15.051 4.669 -14.008 1.00 76.00 92 GLU A O 1
ATOM 715 N N . GLY A 1 93 ? 12.985 5.305 -13.420 1.00 78.94 93 GLY A N 1
ATOM 716 C CA . GLY A 1 93 ? 12.912 6.449 -14.341 1.00 78.94 93 GLY A CA 1
ATOM 717 C C . GLY A 1 93 ? 12.597 6.109 -15.806 1.00 78.94 93 GLY A C 1
ATOM 718 O O . GLY A 1 93 ? 12.420 7.023 -16.609 1.00 78.94 93 GLY A O 1
ATOM 719 N N . LYS A 1 94 ? 12.506 4.823 -16.170 1.00 86.81 94 LYS A N 1
ATOM 720 C CA . LYS A 1 94 ? 12.023 4.369 -17.490 1.00 86.81 94 LYS A CA 1
ATOM 721 C C . LYS A 1 94 ? 10.621 3.766 -17.448 1.00 86.81 94 LYS A C 1
ATOM 723 O O . LYS A 1 94 ? 9.997 3.646 -18.496 1.00 86.81 94 LYS A O 1
ATOM 728 N N . ALA A 1 95 ? 10.151 3.394 -16.261 1.00 91.75 95 ALA A N 1
ATOM 729 C CA . ALA A 1 95 ? 8.820 2.848 -16.063 1.00 91.75 95 ALA A CA 1
ATOM 730 C C . ALA A 1 95 ? 7.730 3.899 -16.329 1.00 91.75 95 ALA A C 1
ATOM 732 O O . ALA A 1 95 ? 7.866 5.056 -15.921 1.00 91.75 95 ALA A O 1
ATOM 733 N N . SER A 1 96 ? 6.640 3.484 -16.974 1.00 93.94 96 SER A N 1
ATOM 734 C CA . SER A 1 96 ? 5.476 4.346 -17.216 1.00 93.94 96 SER A CA 1
ATOM 735 C C . SER A 1 96 ? 4.384 4.133 -16.163 1.00 93.94 96 SER A C 1
ATOM 737 O O . SER A 1 96 ? 4.270 3.023 -15.630 1.00 93.94 96 SER A O 1
ATOM 739 N N . PRO A 1 97 ? 3.572 5.162 -15.841 1.00 94.69 97 PRO A N 1
ATOM 740 C CA . PRO A 1 97 ? 2.425 4.998 -14.956 1.00 94.69 97 PRO A CA 1
ATOM 741 C C . PRO A 1 97 ? 1.491 3.904 -15.466 1.00 94.69 97 PRO A C 1
ATOM 743 O O . PRO A 1 97 ? 1.148 3.861 -16.648 1.00 94.69 97 PRO A O 1
ATOM 746 N N . HIS A 1 98 ? 1.073 3.024 -14.564 1.00 94.69 98 HIS A N 1
ATOM 747 C CA . HIS A 1 98 ? 0.085 2.007 -14.872 1.00 94.69 98 HIS A CA 1
ATOM 748 C C . HIS A 1 98 ? -1.297 2.661 -14.996 1.00 94.69 98 HIS A C 1
ATOM 750 O O . HIS A 1 98 ? -1.694 3.397 -14.087 1.00 94.69 98 HIS A O 1
ATOM 756 N N . PRO A 1 99 ? -2.058 2.410 -16.074 1.00 91.44 99 PRO A N 1
ATOM 757 C CA . PRO A 1 99 ? -3.411 2.936 -16.195 1.00 91.44 99 PRO A CA 1
ATOM 758 C C . PRO A 1 99 ? -4.302 2.399 -15.068 1.00 91.44 99 PRO A C 1
ATOM 760 O O . PRO A 1 99 ? -4.449 1.191 -14.890 1.00 91.44 99 PRO A O 1
ATOM 763 N N . MET A 1 100 ? -4.934 3.301 -14.317 1.00 86.19 100 MET A N 1
ATOM 764 C CA . MET A 1 100 ? -5.838 2.947 -13.223 1.00 86.19 100 MET A CA 1
ATOM 765 C C . MET A 1 100 ? -7.209 3.579 -13.400 1.00 86.19 100 MET A C 1
ATOM 767 O O . MET A 1 100 ? -7.337 4.782 -13.608 1.00 86.19 100 MET A O 1
ATOM 771 N N . ASN A 1 101 ? -8.235 2.763 -13.207 1.00 84.31 101 ASN A N 1
ATOM 772 C CA . ASN A 1 101 ? -9.589 3.190 -12.919 1.00 84.31 101 ASN A CA 1
ATOM 773 C C . ASN A 1 101 ? -9.840 2.960 -11.424 1.00 84.31 101 ASN A C 1
ATOM 775 O O . ASN A 1 101 ? -9.602 1.844 -10.948 1.00 84.31 101 ASN A O 1
ATOM 779 N N . PRO A 1 102 ? -10.340 3.960 -10.681 1.00 68.06 102 PRO A N 1
ATOM 780 C CA . PRO A 1 102 ? -10.734 3.766 -9.290 1.00 68.06 102 PRO A CA 1
ATOM 781 C C . PRO A 1 102 ? -11.800 2.665 -9.183 1.00 68.06 102 PRO A C 1
ATOM 783 O O . PRO A 1 102 ? -12.876 2.783 -9.774 1.00 68.06 102 PRO A O 1
ATOM 786 N N . LYS A 1 103 ? -11.505 1.580 -8.459 1.00 74.69 103 LYS A N 1
ATOM 787 C CA . LYS A 1 103 ? -12.381 0.412 -8.250 1.00 74.69 103 LYS A CA 1
ATOM 788 C C . LYS A 1 103 ? -12.580 0.199 -6.725 1.00 74.69 103 LYS A C 1
ATOM 790 O O . LYS A 1 103 ? -12.445 1.180 -5.976 1.00 74.69 103 LYS A O 1
ATOM 795 N N . PRO A 1 104 ? -13.079 -0.957 -6.225 1.00 72.12 104 PRO A N 1
ATOM 796 C CA . PRO A 1 104 ? -13.561 -1.082 -4.851 1.00 72.12 104 PRO A CA 1
ATOM 797 C C . PRO A 1 104 ? -12.581 -0.721 -3.738 1.00 72.12 104 PRO A C 1
ATOM 799 O O . PRO A 1 104 ? -13.062 -0.231 -2.720 1.00 72.12 104 PRO A O 1
ATOM 802 N N . PHE A 1 105 ? -11.269 -0.945 -3.862 1.00 82.31 105 PHE A N 1
ATOM 803 C CA . PHE A 1 105 ? -10.358 -0.721 -2.735 1.00 82.31 105 PHE A CA 1
ATOM 804 C C . PHE A 1 105 ? -10.229 0.759 -2.344 1.00 82.31 105 PHE A C 1
ATOM 806 O O . PHE A 1 105 ? -10.594 1.123 -1.222 1.00 82.31 105 PHE A O 1
ATOM 813 N N . LEU A 1 106 ? -9.782 1.631 -3.251 1.00 83.94 106 LEU A N 1
ATOM 814 C CA . LEU A 1 106 ? -9.701 3.078 -3.031 1.00 83.94 106 LEU A CA 1
ATOM 815 C C . LEU A 1 106 ? -11.088 3.679 -2.775 1.00 83.94 106 LEU A C 1
ATOM 817 O O . LEU A 1 106 ? -11.230 4.553 -1.919 1.00 83.94 106 LEU A O 1
ATOM 821 N N . SER A 1 107 ? -12.130 3.165 -3.438 1.00 81.75 107 SER A N 1
ATOM 822 C CA . SER A 1 107 ? -13.513 3.583 -3.173 1.00 81.75 107 SER A CA 1
ATOM 823 C C . SER A 1 107 ? -13.944 3.240 -1.743 1.00 81.75 107 SER A C 1
ATOM 825 O O . SER A 1 107 ? -14.522 4.070 -1.046 1.00 81.75 107 SER A O 1
ATOM 827 N N . ALA A 1 108 ? -13.623 2.041 -1.252 1.00 77.94 108 ALA A N 1
ATOM 828 C CA . ALA A 1 108 ? -13.918 1.629 0.117 1.00 77.94 108 ALA A CA 1
ATOM 829 C C . ALA A 1 108 ? -13.104 2.426 1.143 1.00 77.94 108 ALA A C 1
ATOM 831 O O . ALA A 1 108 ? -13.661 2.814 2.173 1.00 77.94 108 ALA A O 1
ATOM 832 N N . LEU A 1 109 ? -11.827 2.708 0.855 1.00 79.56 109 LEU A N 1
ATOM 833 C CA . LEU A 1 109 ? -10.992 3.608 1.659 1.00 79.56 109 LEU A CA 1
ATOM 834 C C . LEU A 1 109 ? -11.647 4.982 1.791 1.00 79.56 109 LEU A C 1
ATOM 836 O O . LEU A 1 109 ? -11.766 5.490 2.906 1.00 79.56 109 LEU A O 1
ATOM 840 N N . TYR A 1 110 ? -12.127 5.536 0.676 1.00 76.69 110 TYR A N 1
ATOM 841 C CA . TYR A 1 110 ? -12.808 6.825 0.635 1.00 76.69 110 TYR A CA 1
ATOM 842 C C . TYR A 1 110 ? -14.128 6.819 1.419 1.00 76.69 110 TYR A C 1
ATOM 844 O O . TYR A 1 110 ? -14.345 7.676 2.272 1.00 76.69 110 TYR A O 1
ATOM 852 N N . THR A 1 111 ? -15.006 5.842 1.176 1.00 75.00 111 THR A N 1
ATOM 853 C CA . THR A 1 111 ? -16.346 5.813 1.783 1.00 75.00 111 THR A CA 1
ATOM 854 C C . THR A 1 111 ? -16.322 5.464 3.270 1.00 75.00 111 THR A C 1
ATOM 856 O O . THR A 1 111 ? -17.161 5.947 4.026 1.00 75.00 111 THR A O 1
ATOM 859 N N . ARG A 1 112 ? -15.407 4.590 3.707 1.00 76.12 112 ARG A N 1
ATOM 860 C CA . ARG A 1 112 ? -15.435 4.035 5.072 1.00 76.12 112 ARG A CA 1
ATOM 861 C C . ARG A 1 112 ? -14.471 4.748 6.003 1.00 76.12 112 ARG A C 1
ATOM 863 O O . ARG A 1 112 ? -14.805 4.944 7.171 1.00 76.12 112 ARG A O 1
ATOM 870 N N . GLY A 1 113 ? -13.284 5.106 5.511 1.00 76.50 113 GLY A N 1
ATOM 871 C CA . GLY A 1 113 ? -12.266 5.857 6.247 1.00 76.50 113 GLY A CA 1
ATOM 872 C C . GLY A 1 113 ? -11.792 5.239 7.569 1.00 76.50 113 GLY A C 1
ATOM 873 O O . GLY A 1 113 ? -10.937 5.823 8.209 1.00 76.50 113 GLY A O 1
ATOM 874 N N . HIS A 1 114 ? -12.304 4.091 8.013 1.00 84.50 114 HIS A N 1
ATOM 875 C CA . HIS A 1 114 ? -11.987 3.476 9.302 1.00 84.50 114 HIS A CA 1
ATOM 876 C C . HIS A 1 114 ? -11.724 1.988 9.116 1.00 84.50 114 HIS A C 1
ATOM 878 O O . HIS A 1 114 ? -12.472 1.281 8.431 1.00 84.50 114 HIS A O 1
ATOM 884 N N . PHE A 1 115 ? -10.635 1.522 9.713 1.00 85.88 115 PHE A N 1
ATOM 885 C CA . PHE A 1 115 ? -10.198 0.143 9.592 1.00 85.88 115 PHE A CA 1
ATOM 886 C C . PHE A 1 115 ? -9.410 -0.298 10.823 1.00 85.88 115 PHE A C 1
ATOM 888 O O . PHE A 1 115 ? -8.958 0.509 11.636 1.00 85.88 115 PHE A O 1
ATOM 895 N N . HIS A 1 116 ? -9.234 -1.606 10.947 1.00 86.81 116 HIS A N 1
ATOM 896 C CA . HIS A 1 116 ? -8.514 -2.230 12.044 1.00 86.81 116 HIS A CA 1
ATOM 897 C C . HIS A 1 116 ? -7.498 -3.220 11.491 1.00 86.81 116 HIS A C 1
ATOM 899 O O . HIS A 1 116 ? -7.785 -3.919 10.517 1.00 86.81 116 HIS A O 1
ATOM 905 N N . ILE A 1 117 ? -6.338 -3.299 12.138 1.00 87.88 117 ILE A N 1
ATOM 906 C CA . ILE A 1 117 ? -5.329 -4.326 11.876 1.00 87.88 117 ILE A CA 1
ATOM 907 C C . ILE A 1 117 ? -5.111 -5.112 13.164 1.00 87.88 117 ILE A C 1
ATOM 909 O O . ILE A 1 117 ? -4.834 -4.528 14.216 1.00 87.88 117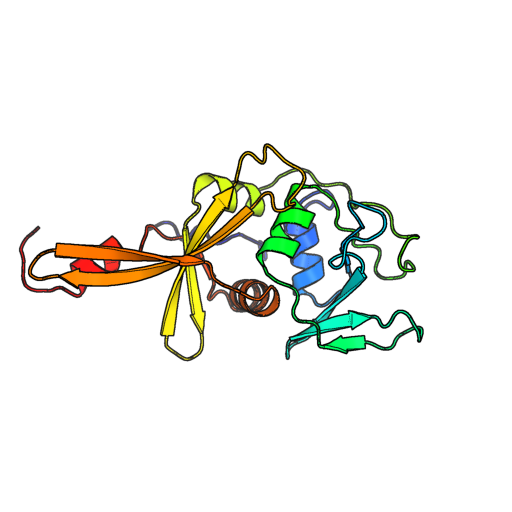 ILE A O 1
ATOM 913 N N . SER A 1 118 ? -5.220 -6.436 13.077 1.00 82.81 118 SER A N 1
ATOM 914 C CA . SER A 1 118 ? -4.828 -7.342 14.158 1.00 82.81 118 SER A CA 1
ATOM 915 C C . SER A 1 118 ? -3.418 -7.877 13.902 1.00 82.81 118 SER A C 1
ATOM 917 O O . SER A 1 118 ? -3.173 -8.519 12.881 1.00 82.81 118 SER A O 1
ATOM 919 N N . SER A 1 119 ? -2.494 -7.615 14.828 1.00 75.44 119 SER A N 1
ATOM 920 C CA . SER A 1 119 ? -1.107 -8.093 14.780 1.00 75.44 119 SER A CA 1
ATOM 921 C C . SER A 1 119 ? -0.625 -8.427 16.191 1.00 75.44 119 SER A C 1
ATOM 923 O O . SER A 1 119 ? -0.868 -7.664 17.126 1.00 75.44 119 SER A O 1
ATOM 925 N N . GLY A 1 120 ? 0.015 -9.587 16.366 1.00 72.19 120 GLY A N 1
ATOM 926 C CA . GLY A 1 120 ? 0.576 -10.002 17.660 1.00 72.19 120 GLY A CA 1
ATOM 927 C C . GLY A 1 120 ? -0.447 -10.092 18.802 1.00 72.19 120 GLY A C 1
ATOM 928 O O . GLY A 1 120 ? -0.125 -9.766 19.938 1.00 72.19 120 GLY A O 1
ATOM 929 N N . GLY A 1 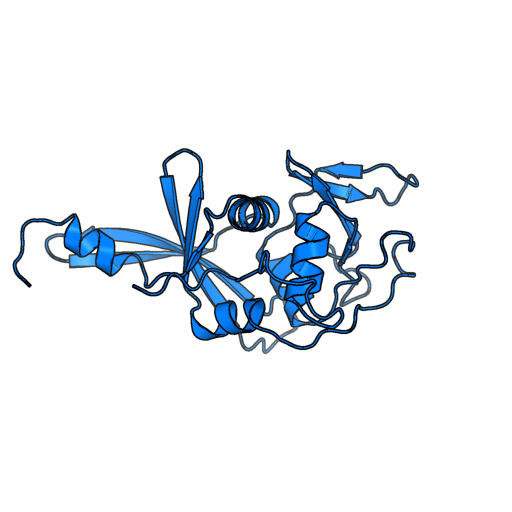121 ? -1.698 -10.464 18.507 1.00 75.50 121 GLY A N 1
ATOM 930 C CA . GLY A 1 121 ? -2.774 -10.566 19.505 1.00 75.50 121 GLY A CA 1
ATOM 931 C C . GLY A 1 121 ? -3.424 -9.235 19.905 1.00 75.50 121 GLY A C 1
ATOM 932 O O . GLY A 1 121 ? -4.425 -9.243 20.616 1.00 75.50 121 GLY A O 1
ATOM 933 N N . GLN A 1 122 ? -2.925 -8.097 19.414 1.00 80.00 122 GLN A N 1
ATOM 934 C CA . GLN A 1 122 ? -3.534 -6.784 19.631 1.00 80.00 122 GLN A CA 1
ATOM 935 C C . GLN A 1 122 ? -4.266 -6.306 18.375 1.00 80.00 122 GLN A C 1
ATOM 937 O O . GLN A 1 122 ? -3.831 -6.552 17.250 1.00 80.00 122 GLN A O 1
ATOM 942 N N . THR A 1 123 ? -5.381 -5.600 18.567 1.00 83.12 123 THR A N 1
ATOM 943 C CA . THR A 1 123 ? -6.100 -4.920 17.480 1.00 83.12 123 THR A CA 1
ATOM 944 C C . THR A 1 123 ? -5.874 -3.422 17.595 1.00 83.12 123 THR A C 1
ATOM 946 O O . THR A 1 123 ? -6.214 -2.826 18.614 1.00 83.12 123 THR A O 1
ATOM 949 N N . LYS A 1 124 ? -5.309 -2.821 16.548 1.00 86.75 124 LYS A N 1
ATOM 950 C CA . LYS A 1 124 ? -5.097 -1.374 16.446 1.00 86.75 124 LYS A CA 1
ATOM 951 C C . LYS A 1 124 ? -6.154 -0.770 15.522 1.00 86.75 124 LYS A C 1
ATOM 953 O O . LYS A 1 124 ? -6.420 -1.316 14.449 1.00 86.75 124 LYS A O 1
ATOM 958 N N . ASN A 1 125 ? -6.756 0.339 15.948 1.00 85.94 125 ASN A N 1
ATOM 959 C CA . ASN A 1 125 ? -7.781 1.055 15.189 1.00 85.94 125 ASN A CA 1
ATOM 960 C C . ASN A 1 125 ? -7.152 2.218 14.436 1.00 85.94 125 ASN A C 1
ATOM 962 O O . ASN A 1 125 ? -6.349 2.962 14.999 1.00 85.94 125 ASN A O 1
ATOM 966 N N . TYR A 1 126 ? -7.572 2.408 13.195 1.00 88.38 126 TYR A N 1
ATOM 967 C CA . TYR A 1 126 ? -7.047 3.446 12.334 1.00 88.38 126 TYR A CA 1
ATOM 968 C C . TYR A 1 126 ? -8.164 4.179 11.607 1.00 88.38 126 TYR A C 1
ATOM 970 O O . TYR A 1 126 ? -9.209 3.613 11.273 1.00 88.38 126 TYR A O 1
ATOM 978 N N . ARG A 1 127 ? -7.897 5.449 11.321 1.00 87.31 127 ARG A N 1
ATOM 979 C CA . ARG A 1 127 ? -8.716 6.309 10.483 1.00 87.31 127 ARG A CA 1
ATOM 980 C C . ARG A 1 127 ? -7.877 6.855 9.338 1.00 87.31 127 ARG A C 1
ATOM 982 O O . ARG A 1 127 ? -6.809 7.416 9.560 1.00 87.31 127 ARG A O 1
ATOM 989 N N . ILE A 1 128 ? -8.383 6.705 8.125 1.00 86.81 128 ILE A N 1
ATOM 990 C CA . ILE A 1 128 ? -7.866 7.285 6.894 1.00 86.81 128 ILE A CA 1
ATOM 991 C C . ILE A 1 128 ? -8.725 8.487 6.546 1.00 86.81 128 ILE A C 1
ATOM 993 O O . ILE A 1 128 ? -9.952 8.418 6.538 1.00 86.81 128 ILE A O 1
ATOM 997 N N . GLN A 1 129 ? -8.068 9.600 6.259 1.00 82.00 129 GLN A N 1
ATOM 998 C CA . GLN A 1 129 ? -8.716 10.812 5.785 1.00 82.00 129 GLN A CA 1
ATOM 999 C C . GLN A 1 129 ? -8.053 11.239 4.488 1.00 82.00 129 GLN A C 1
ATOM 1001 O O . GLN A 1 129 ? -6.834 11.404 4.444 1.00 82.00 129 GLN A O 1
ATOM 1006 N N . MET A 1 130 ? -8.852 11.440 3.446 1.00 77.94 130 MET A N 1
ATOM 1007 C CA . MET A 1 130 ? -8.394 12.171 2.274 1.00 77.94 130 MET A CA 1
ATOM 1008 C C . MET A 1 130 ? -8.389 13.658 2.625 1.00 77.94 130 MET A C 1
ATOM 1010 O O . MET A 1 130 ? -9.372 14.180 3.153 1.00 77.94 130 MET A O 1
ATOM 1014 N N . ARG A 1 131 ? -7.278 14.339 2.375 1.00 74.81 131 ARG A N 1
ATOM 1015 C CA . ARG A 1 131 ? -7.142 15.776 2.589 1.00 74.81 131 ARG A CA 1
ATOM 1016 C C . ARG A 1 131 ? -7.287 16.478 1.251 1.00 74.81 131 ARG A C 1
ATOM 1018 O O . ARG A 1 131 ? -6.644 16.104 0.278 1.00 74.81 131 ARG A O 1
ATOM 1025 N N . LEU A 1 132 ? -8.112 17.519 1.216 1.00 63.62 132 LEU A N 1
ATOM 1026 C CA . LEU A 1 132 ? -8.062 18.502 0.139 1.00 63.62 132 LEU A CA 1
ATOM 1027 C C . LEU A 1 132 ? -6.780 19.306 0.362 1.00 63.62 132 LEU A C 1
ATOM 1029 O O . LEU A 1 132 ? -6.709 20.143 1.260 1.00 63.62 132 LEU A O 1
ATOM 1033 N N . VAL A 1 133 ? -5.721 18.941 -0.353 1.00 62.19 133 VAL A N 1
ATOM 1034 C CA . VAL A 1 133 ? -4.404 19.548 -0.166 1.00 62.19 133 VAL A CA 1
ATOM 1035 C C . VAL A 1 133 ? -4.376 20.876 -0.922 1.00 62.19 133 VAL A C 1
ATOM 1037 O O . VAL A 1 133 ? -4.540 20.890 -2.136 1.00 62.19 133 VAL A O 1
ATOM 1040 N N . ALA A 1 134 ? -4.200 21.986 -0.199 1.00 50.53 134 ALA A N 1
ATOM 1041 C CA . ALA A 1 134 ? -4.110 23.326 -0.787 1.00 50.53 134 ALA A CA 1
ATOM 1042 C C . ALA A 1 134 ? -2.675 23.730 -1.186 1.00 50.53 134 ALA A C 1
ATOM 1044 O O . ALA A 1 134 ? -2.529 24.639 -1.989 1.00 50.53 134 ALA A O 1
ATOM 1045 N N . ASN A 1 135 ? -1.638 23.065 -0.652 1.00 50.94 135 ASN A N 1
ATOM 1046 C CA . ASN A 1 135 ? -0.221 23.385 -0.883 1.00 50.94 135 ASN A CA 1
ATOM 1047 C C . ASN A 1 135 ? 0.640 22.118 -1.044 1.00 50.94 135 ASN A C 1
ATOM 1049 O O . ASN A 1 135 ? 0.363 21.111 -0.397 1.00 50.94 135 ASN A O 1
ATOM 1053 N N . ASP A 1 136 ? 1.741 22.231 -1.791 1.00 49.66 136 ASP A N 1
ATOM 1054 C CA . ASP A 1 136 ? 2.714 21.198 -2.217 1.00 49.66 136 ASP A CA 1
ATOM 1055 C C . ASP A 1 136 ? 3.410 20.347 -1.124 1.00 49.66 136 ASP A C 1
ATOM 1057 O O . ASP A 1 136 ? 4.373 19.640 -1.411 1.00 49.66 136 ASP A O 1
ATOM 1061 N N . ASN A 1 137 ? 2.961 20.365 0.135 1.00 52.97 137 ASN A N 1
ATOM 1062 C CA . ASN A 1 137 ? 3.464 19.450 1.165 1.00 52.97 137 ASN A CA 1
ATOM 1063 C C . ASN A 1 137 ? 2.589 18.179 1.205 1.00 52.97 137 ASN A C 1
ATOM 1065 O O . ASN A 1 137 ? 1.459 18.166 1.691 1.00 52.97 137 ASN A O 1
ATOM 1069 N N . ASP A 1 138 ? 3.142 17.085 0.693 1.00 66.25 138 ASP A N 1
ATOM 1070 C CA . ASP A 1 138 ? 2.607 16.413 -0.494 1.00 66.25 138 ASP A CA 1
ATOM 1071 C C . ASP A 1 138 ? 1.905 15.059 -0.227 1.00 66.25 138 ASP A C 1
ATOM 1073 O O . ASP A 1 138 ? 2.245 14.035 -0.828 1.00 66.25 138 ASP A O 1
ATOM 1077 N N . HIS A 1 139 ? 0.942 15.015 0.702 1.00 71.25 139 HIS A N 1
ATOM 1078 C CA . HIS A 1 139 ? 0.179 13.787 0.995 1.00 71.25 139 HIS A CA 1
ATOM 1079 C C . HIS A 1 139 ? -1.332 13.995 0.836 1.00 71.25 139 HIS A C 1
ATOM 1081 O O . HIS A 1 139 ? -1.955 14.726 1.607 1.00 71.25 139 HIS A O 1
ATOM 1087 N N . LEU A 1 140 ? -1.926 13.301 -0.145 1.00 82.12 140 LEU A N 1
ATOM 1088 C CA . LEU A 1 140 ? -3.376 13.294 -0.390 1.00 82.12 140 LEU A CA 1
ATOM 1089 C C . LEU A 1 140 ? -4.145 12.613 0.750 1.00 82.12 140 LEU A C 1
ATOM 1091 O O . LEU A 1 140 ? -5.292 12.951 1.024 1.00 82.12 140 LEU A O 1
ATOM 1095 N N . TRP A 1 141 ? -3.514 11.658 1.425 1.00 86.50 141 TRP A N 1
ATOM 1096 C CA . TRP A 1 141 ? -4.116 10.901 2.515 1.00 86.50 141 TRP A CA 1
ATOM 1097 C C . TRP A 1 141 ? -3.445 11.221 3.844 1.00 86.50 141 TRP A C 1
ATOM 1099 O O . TRP A 1 141 ? -2.318 11.695 3.884 1.00 86.50 141 TRP A O 1
ATOM 1109 N N . ALA A 1 142 ? -4.124 10.930 4.945 1.00 88.12 142 ALA A N 1
ATOM 1110 C CA . ALA A 1 142 ? -3.562 10.896 6.285 1.00 88.12 142 ALA A CA 1
ATOM 1111 C C . ALA A 1 142 ? -4.079 9.662 7.019 1.00 88.12 142 ALA A C 1
ATOM 1113 O O . ALA A 1 142 ? -5.244 9.301 6.857 1.00 88.12 142 ALA A O 1
ATOM 1114 N N . ILE A 1 143 ? -3.220 9.043 7.831 1.00 89.94 143 ILE A N 1
ATOM 1115 C CA . ILE A 1 143 ? -3.584 7.908 8.681 1.00 89.94 143 ILE A CA 1
ATOM 1116 C C . ILE A 1 143 ? -3.382 8.314 10.140 1.00 89.94 143 ILE A C 1
ATOM 1118 O O . ILE A 1 143 ? -2.311 8.777 10.541 1.00 89.94 143 ILE A O 1
ATOM 1122 N N . GLU A 1 144 ? -4.427 8.140 10.936 1.00 90.19 144 GLU A N 1
ATOM 1123 C CA . GLU A 1 144 ? -4.445 8.394 12.372 1.00 90.19 144 GLU A CA 1
ATOM 1124 C C . GLU A 1 144 ? -4.735 7.081 13.090 1.00 90.19 144 GLU A C 1
ATOM 1126 O O . GLU A 1 144 ? -5.638 6.345 12.699 1.00 90.19 144 GLU A O 1
ATOM 1131 N N . GLN A 1 145 ? -3.978 6.776 14.137 1.00 89.75 145 GLN A N 1
ATOM 1132 C CA . GLN A 1 145 ? -4.343 5.727 15.074 1.00 89.75 145 GLN A CA 1
ATOM 1133 C C . GLN A 1 145 ? -5.369 6.288 16.060 1.00 89.75 145 GLN A C 1
ATOM 1135 O O . GLN A 1 145 ? -5.198 7.389 16.590 1.00 89.75 145 GLN A O 1
ATOM 1140 N N . ILE A 1 146 ? -6.432 5.523 16.285 1.00 86.12 146 ILE A N 1
ATOM 1141 C CA . ILE A 1 146 ? -7.524 5.869 17.188 1.00 86.12 146 ILE A CA 1
ATOM 1142 C C . ILE A 1 146 ? -7.403 5.006 18.441 1.00 86.12 146 ILE A C 1
ATOM 1144 O O . ILE A 1 146 ? -7.524 3.778 18.376 1.00 86.12 146 ILE A O 1
ATOM 1148 N N . THR A 1 147 ? -7.189 5.647 19.585 1.00 84.12 147 THR A N 1
ATOM 1149 C CA . THR A 1 147 ? -7.104 4.967 20.878 1.00 84.12 147 THR A CA 1
ATOM 1150 C C . THR A 1 147 ? -8.313 5.359 21.727 1.00 84.12 147 THR A C 1
ATOM 1152 O O . THR A 1 147 ? -8.511 6.538 22.014 1.00 84.12 147 THR A O 1
ATOM 1155 N N . PRO A 1 148 ? -9.168 4.402 22.105 1.00 76.12 148 PRO A N 1
ATOM 1156 C CA . PRO A 1 148 ? -10.251 4.656 23.041 1.00 76.12 148 PRO A CA 1
ATOM 1157 C C . PRO A 1 148 ? -9.711 4.771 24.469 1.00 76.12 148 PRO A C 1
ATOM 1159 O O . PRO A 1 148 ? -8.903 3.958 24.915 1.00 76.12 148 PRO A O 1
ATOM 1162 N N . GLU A 1 149 ? -10.205 5.763 25.196 1.00 77.75 149 GLU A N 1
ATOM 1163 C CA . GLU A 1 149 ? -9.881 6.042 26.590 1.00 77.75 149 GLU A CA 1
ATOM 1164 C C . GLU A 1 149 ? -11.174 6.097 27.405 1.00 77.75 149 GLU A C 1
ATOM 1166 O O . GLU A 1 149 ? -12.107 6.836 27.079 1.00 77.75 149 GLU A O 1
ATOM 1171 N N . HIS A 1 150 ? -11.231 5.333 28.495 1.00 71.06 150 HIS A N 1
ATOM 1172 C CA . HIS A 1 150 ? -12.339 5.423 29.440 1.00 71.06 150 HIS A CA 1
ATOM 1173 C C . HIS A 1 150 ? -12.171 6.654 30.333 1.00 71.06 150 HIS A C 1
ATOM 1175 O O . HIS A 1 150 ? -11.162 6.799 31.024 1.00 71.06 150 HIS A O 1
ATOM 1181 N N . ARG A 1 151 ? -13.193 7.515 30.366 1.00 75.06 151 ARG A N 1
ATOM 1182 C CA . ARG A 1 151 ? -13.317 8.605 31.341 1.00 75.06 151 ARG A CA 1
ATOM 1183 C C . ARG A 1 151 ? -14.663 8.509 32.050 1.00 75.06 151 ARG A C 1
ATOM 1185 O O . ARG A 1 151 ? -15.681 9.005 31.561 1.00 75.06 151 ARG A O 1
ATOM 1192 N N . GLY A 1 152 ? -14.664 7.847 33.207 1.00 77.50 152 GLY A N 1
ATOM 1193 C CA . GLY A 1 152 ? -15.883 7.580 33.971 1.00 77.50 152 GLY A CA 1
ATOM 1194 C C . GLY A 1 152 ? -16.856 6.708 33.173 1.00 77.50 152 GLY A C 1
ATOM 1195 O O . GLY A 1 152 ? -16.508 5.601 32.773 1.00 77.50 152 GLY A O 1
ATOM 1196 N N . THR A 1 153 ? -18.061 7.223 32.920 1.00 73.12 153 THR A N 1
ATOM 1197 C CA . THR A 1 153 ? -19.110 6.551 32.129 1.00 73.12 153 THR A CA 1
ATOM 1198 C C . THR A 1 153 ? -19.004 6.800 30.623 1.00 73.12 153 THR A C 1
ATOM 1200 O O . THR A 1 153 ? -19.773 6.230 29.853 1.00 73.12 153 THR A O 1
ATOM 1203 N N . SER A 1 154 ? -18.059 7.637 30.185 1.00 65.50 154 SER A N 1
ATOM 1204 C CA . SER A 1 154 ? -17.872 7.992 28.777 1.00 65.50 154 SER A CA 1
ATOM 1205 C C . SER A 1 154 ? -16.643 7.315 28.170 1.00 65.50 154 SER A C 1
ATOM 1207 O O . SER A 1 154 ? -15.641 7.069 28.849 1.00 65.50 154 SER A O 1
ATOM 1209 N N . ILE A 1 155 ? -16.721 7.028 26.870 1.00 70.00 155 ILE A N 1
ATOM 1210 C CA . ILE A 1 155 ? -15.576 6.619 26.053 1.00 70.00 155 ILE A CA 1
ATOM 1211 C C . ILE A 1 155 ? -15.176 7.825 25.211 1.00 70.00 155 ILE A C 1
ATOM 1213 O O . ILE A 1 155 ? -15.973 8.323 24.415 1.00 70.00 155 ILE A O 1
ATOM 1217 N N . LEU A 1 156 ? -13.944 8.291 25.391 1.00 76.00 156 LEU A N 1
ATOM 1218 C CA . LEU A 1 156 ? -13.329 9.296 24.534 1.00 76.00 156 LEU A CA 1
ATOM 1219 C C . LEU A 1 156 ? -12.380 8.618 23.550 1.00 76.00 156 LEU A C 1
ATOM 1221 O O . LEU A 1 156 ? -11.847 7.548 23.825 1.00 76.00 156 LEU A O 1
ATOM 1225 N N . PHE A 1 157 ? -12.151 9.255 22.408 1.00 77.88 157 PHE A N 1
ATOM 1226 C CA . PHE A 1 157 ? -11.214 8.768 21.402 1.00 77.88 157 PHE A CA 1
ATOM 1227 C C . PHE A 1 157 ? -10.078 9.768 21.248 1.00 77.88 157 PHE A C 1
ATOM 1229 O O . PHE A 1 157 ? -10.299 10.893 20.792 1.00 77.88 157 PHE A O 1
ATOM 1236 N N . SER A 1 158 ? -8.864 9.358 21.603 1.00 82.12 158 SER A N 1
ATOM 1237 C CA . SER A 1 158 ? -7.664 10.099 21.241 1.00 82.12 158 SER A CA 1
ATOM 1238 C C . SER A 1 158 ? -7.226 9.708 19.830 1.00 82.12 158 SER A C 1
ATOM 1240 O O . SER A 1 158 ? -7.345 8.558 19.397 1.00 82.12 158 SER A O 1
ATOM 1242 N N . LYS A 1 159 ? -6.768 10.711 19.076 1.00 85.12 159 LYS A N 1
ATOM 1243 C CA . LYS A 1 159 ? -6.269 10.553 17.709 1.00 85.12 159 LYS A CA 1
ATOM 1244 C C . LYS A 1 159 ? -4.800 10.916 17.692 1.00 85.12 159 LYS A C 1
ATOM 1246 O O . LYS A 1 159 ? -4.435 12.021 18.088 1.00 85.12 159 LYS A O 1
ATOM 1251 N N . GLN A 1 160 ? -3.971 10.010 17.199 1.00 88.00 160 GLN A N 1
ATOM 1252 C CA . GLN A 1 160 ? -2.543 10.246 17.052 1.00 88.00 160 GLN A CA 1
ATOM 1253 C C . GLN A 1 160 ? -2.130 9.972 15.611 1.00 88.00 160 GLN A C 1
ATOM 1255 O O . GLN A 1 160 ? -2.476 8.933 15.049 1.00 88.00 160 GLN A O 1
ATOM 1260 N N . ARG A 1 161 ? -1.366 10.884 14.996 1.00 84.19 161 ARG A N 1
ATOM 1261 C CA . ARG A 1 161 ? -0.735 10.586 13.702 1.00 84.19 161 ARG A CA 1
ATOM 1262 C C . ARG A 1 161 ? 0.150 9.356 13.860 1.00 84.19 161 ARG A C 1
ATOM 1264 O O . ARG A 1 161 ? 0.971 9.300 14.771 1.00 84.19 161 ARG A O 1
ATOM 1271 N N . THR A 1 162 ? -0.028 8.387 12.974 1.00 85.38 162 THR A N 1
ATOM 1272 C CA . THR A 1 162 ? 0.720 7.131 13.017 1.00 85.38 162 THR A CA 1
ATOM 1273 C C . THR A 1 162 ? 1.754 7.078 11.897 1.00 85.38 162 THR A C 1
ATOM 1275 O O . THR A 1 162 ? 1.538 7.624 10.815 1.00 85.38 162 THR A O 1
ATOM 1278 N N . ASN A 1 163 ? 2.866 6.392 12.153 1.00 85.62 163 ASN A N 1
ATOM 1279 C CA . ASN A 1 163 ? 3.831 5.978 11.134 1.00 85.62 163 ASN A CA 1
ATOM 1280 C C . ASN A 1 163 ? 3.537 4.528 10.723 1.00 85.62 163 ASN A C 1
ATOM 1282 O O . ASN A 1 163 ? 4.415 3.677 10.791 1.00 85.62 163 ASN A O 1
ATOM 1286 N N . LEU A 1 164 ? 2.284 4.226 10.364 1.00 92.44 164 LEU A N 1
ATOM 1287 C CA . LEU A 1 164 ? 1.922 2.897 9.872 1.00 92.44 164 LEU A CA 1
ATOM 1288 C C . LEU A 1 164 ? 2.756 2.588 8.623 1.00 92.44 164 LEU A C 1
ATOM 1290 O O . LEU A 1 164 ? 2.668 3.313 7.624 1.00 92.44 164 LEU A O 1
ATOM 1294 N N . SER A 1 165 ? 3.550 1.522 8.677 1.00 95.12 165 SER A N 1
ATOM 1295 C CA . SER A 1 165 ? 4.363 1.106 7.534 1.00 95.12 165 SER A CA 1
ATOM 1296 C C . SER A 1 165 ? 3.478 0.514 6.433 1.00 95.12 165 SER A C 1
ATOM 1298 O O . SER A 1 165 ? 2.431 -0.091 6.692 1.00 95.12 165 SER A O 1
ATOM 1300 N N . ALA A 1 166 ? 3.892 0.663 5.175 1.00 95.50 166 ALA A N 1
ATOM 1301 C CA . ALA A 1 166 ? 3.216 0.019 4.054 1.00 95.50 166 ALA A CA 1
ATOM 1302 C C . ALA A 1 166 ? 3.283 -1.510 4.190 1.00 95.50 166 ALA A C 1
ATOM 1304 O O . ALA A 1 166 ? 2.318 -2.187 3.845 1.00 95.50 166 ALA A O 1
ATOM 1305 N N . TYR A 1 167 ? 4.364 -2.049 4.770 1.00 95.94 167 TYR A N 1
ATOM 1306 C CA . TYR A 1 167 ? 4.479 -3.476 5.067 1.00 95.94 167 TYR A CA 1
ATOM 1307 C C . TYR A 1 167 ? 3.382 -3.951 6.027 1.00 95.94 167 TYR A C 1
ATOM 1309 O O . TYR A 1 167 ? 2.713 -4.934 5.725 1.00 95.94 167 TYR A O 1
ATOM 1317 N N . GLU A 1 168 ? 3.138 -3.256 7.144 1.00 94.12 168 GLU A N 1
ATOM 1318 C CA . GLU A 1 168 ? 2.071 -3.628 8.086 1.00 94.12 168 GLU A CA 1
ATOM 1319 C C . GLU A 1 168 ? 0.688 -3.608 7.427 1.00 94.12 168 GLU A C 1
ATOM 1321 O O . GLU A 1 168 ? -0.103 -4.530 7.636 1.00 94.12 168 GLU A O 1
ATOM 1326 N N . LEU A 1 169 ? 0.405 -2.594 6.602 1.00 93.06 169 LEU A N 1
ATOM 1327 C CA . LEU A 1 169 ? -0.849 -2.509 5.853 1.00 93.06 169 LEU A CA 1
ATOM 1328 C C . LEU A 1 169 ? -0.993 -3.676 4.863 1.00 93.06 169 LEU A C 1
ATOM 1330 O O . LEU A 1 169 ? -1.997 -4.387 4.889 1.00 93.06 169 LEU A O 1
ATOM 1334 N N . LEU A 1 170 ? 0.010 -3.895 4.009 1.00 93.94 170 LEU A N 1
ATOM 1335 C CA . LEU A 1 170 ? 0.001 -4.947 2.987 1.00 93.94 170 LEU A CA 1
ATOM 1336 C C . LEU A 1 170 ? -0.043 -6.343 3.611 1.00 93.94 170 LEU A C 1
ATOM 1338 O O . LEU A 1 170 ? -0.808 -7.195 3.165 1.00 93.94 170 LEU A O 1
ATOM 1342 N N . LYS A 1 171 ? 0.709 -6.571 4.691 1.00 93.00 171 LYS A N 1
ATOM 1343 C CA . LYS A 1 171 ? 0.667 -7.815 5.463 1.00 93.00 171 LYS A CA 1
ATOM 1344 C C . LYS A 1 171 ? -0.725 -8.063 6.026 1.00 93.00 171 LYS A C 1
ATOM 1346 O O . LYS A 1 171 ? -1.223 -9.181 5.922 1.00 93.00 171 LYS A O 1
ATOM 1351 N N . ALA A 1 172 ? -1.372 -7.037 6.578 1.00 90.69 172 ALA A N 1
ATOM 1352 C CA . ALA A 1 172 ? -2.721 -7.170 7.110 1.00 90.69 172 ALA A CA 1
ATOM 1353 C C . ALA A 1 172 ? -3.752 -7.516 6.026 1.00 90.69 172 ALA A C 1
ATOM 1355 O O . ALA A 1 172 ? -4.652 -8.326 6.266 1.00 90.69 172 ALA A O 1
ATOM 1356 N N . LEU A 1 173 ? -3.605 -6.946 4.825 1.00 89.31 173 LEU A N 1
ATOM 1357 C CA . LEU A 1 173 ? -4.421 -7.295 3.659 1.00 89.31 173 LEU A CA 1
ATOM 1358 C C . LEU A 1 173 ? -4.159 -8.749 3.223 1.00 89.31 173 LEU A C 1
ATOM 1360 O O . LEU A 1 173 ? -5.108 -9.527 3.127 1.00 89.31 173 LEU A O 1
ATOM 1364 N N . LYS A 1 174 ? -2.886 -9.149 3.068 1.00 89.06 174 LYS A N 1
ATOM 1365 C CA . LYS A 1 174 ? -2.466 -10.515 2.684 1.00 89.06 174 LYS A CA 1
ATOM 1366 C C . LYS A 1 174 ? -2.962 -11.577 3.670 1.00 89.06 174 LYS A C 1
ATOM 1368 O O . LYS A 1 174 ? -3.409 -12.644 3.266 1.00 89.06 174 LYS A O 1
ATOM 1373 N N . GLN A 1 175 ? -2.914 -11.283 4.969 1.00 88.81 175 GLN A N 1
ATOM 1374 C CA . GLN A 1 175 ? -3.302 -12.203 6.045 1.00 88.81 175 GLN A CA 1
ATOM 1375 C C . GLN A 1 175 ? -4.787 -12.117 6.424 1.00 88.81 175 GLN A C 1
ATOM 1377 O O . GLN A 1 175 ? -5.207 -12.753 7.391 1.00 88.81 175 GLN A O 1
ATOM 1382 N N . LYS A 1 176 ? -5.593 -11.324 5.702 1.00 84.44 176 LYS A N 1
ATOM 1383 C CA . LYS A 1 176 ? -7.019 -11.095 6.001 1.00 84.44 176 LYS A CA 1
ATOM 1384 C C . LYS A 1 176 ? -7.262 -10.603 7.448 1.00 84.44 176 LYS A C 1
ATOM 1386 O O . LYS A 1 176 ? -8.341 -10.805 8.008 1.00 84.44 176 LYS A O 1
ATOM 1391 N N . THR A 1 177 ? -6.272 -9.944 8.064 1.00 86.25 177 THR A N 1
ATOM 1392 C CA . THR A 1 177 ? -6.386 -9.306 9.392 1.00 86.25 177 THR A CA 1
ATOM 1393 C C . THR A 1 177 ? -6.782 -7.834 9.304 1.00 86.25 177 THR A C 1
ATOM 1395 O O . THR A 1 177 ? -7.196 -7.254 10.308 1.00 86.25 177 THR A O 1
ATOM 1398 N N . PHE A 1 178 ? -6.710 -7.244 8.108 1.00 86.94 178 PHE A N 1
ATOM 1399 C CA . PHE A 1 178 ? -7.321 -5.959 7.796 1.00 86.94 178 PHE A CA 1
ATOM 1400 C C . PHE A 1 178 ? -8.846 -6.102 7.776 1.00 86.94 178 PHE A C 1
ATOM 1402 O O . PHE A 1 178 ? -9.398 -6.894 7.010 1.00 86.94 178 PHE A O 1
ATOM 1409 N N . LYS A 1 179 ? -9.543 -5.312 8.593 1.00 82.62 179 LYS A N 1
ATOM 1410 C CA . LYS A 1 179 ? -11.009 -5.291 8.630 1.00 82.62 179 LYS A CA 1
ATOM 1411 C C . LYS A 1 179 ? -11.525 -3.869 8.527 1.00 82.62 179 LYS A C 1
ATOM 1413 O O . LYS A 1 179 ? -11.118 -3.002 9.295 1.00 82.62 179 LYS A O 1
ATOM 1418 N N . TRP A 1 180 ? -12.474 -3.658 7.620 1.00 76.94 180 TRP A N 1
ATOM 1419 C CA . TRP A 1 180 ? -13.311 -2.465 7.644 1.00 76.94 180 TRP A CA 1
ATOM 1420 C C . TRP A 1 180 ? -14.196 -2.491 8.881 1.00 76.94 180 TRP A C 1
ATOM 1422 O O . TRP A 1 180 ? -14.751 -3.536 9.227 1.00 76.94 180 TRP A O 1
ATOM 1432 N N . GLY A 1 181 ? -14.368 -1.345 9.523 1.00 67.94 181 GLY A N 1
ATOM 1433 C CA . GLY A 1 181 ? -15.234 -1.258 10.684 1.00 67.94 181 GLY A CA 1
ATOM 1434 C C . GLY A 1 181 ? -15.587 0.175 11.017 1.00 67.94 181 GLY A C 1
ATOM 1435 O O . GLY A 1 181 ? -14.854 1.104 10.696 1.00 67.94 181 GLY A O 1
ATOM 1436 N N . VAL A 1 182 ? -16.739 0.339 11.660 1.00 59.38 182 VAL A N 1
ATOM 1437 C CA . VAL A 1 182 ? -17.039 1.539 12.444 1.00 59.38 182 VAL A CA 1
ATOM 1438 C C . VAL A 1 182 ? -15.970 1.656 13.531 1.00 59.38 182 VAL A C 1
ATOM 1440 O O . VAL A 1 182 ? -15.513 0.620 14.022 1.00 59.38 182 VAL A O 1
ATOM 1443 N N . GLU A 1 183 ? -15.573 2.884 13.900 1.00 54.72 183 GLU A N 1
ATOM 1444 C CA . GLU A 1 183 ? -14.728 3.134 15.079 1.00 54.72 183 GLU A CA 1
ATOM 1445 C C . GLU A 1 183 ? -15.142 2.168 16.200 1.00 54.72 183 GLU A C 1
ATOM 1447 O O . GLU A 1 183 ? -16.327 1.874 16.383 1.00 54.72 183 GLU A O 1
ATOM 1452 N N . GLN A 1 184 ? -14.166 1.598 16.905 1.00 48.56 184 GLN A N 1
ATOM 1453 C CA . GLN A 1 184 ? -14.367 0.472 17.820 1.00 48.56 184 GLN A CA 1
ATOM 1454 C C . GLN A 1 184 ? -15.365 0.744 18.971 1.00 48.56 184 GLN A C 1
ATOM 1456 O O . GLN A 1 184 ? -15.591 -0.141 19.789 1.00 48.56 184 GLN A O 1
ATOM 1461 N N . SER A 1 185 ? -16.009 1.913 19.014 1.00 47.91 185 SER A N 1
ATOM 1462 C CA . SER A 1 185 ? -17.167 2.304 19.821 1.00 47.91 185 SER A CA 1
ATOM 1463 C C . SER A 1 185 ? -18.186 1.178 20.023 1.00 47.91 185 SER A C 1
ATOM 1465 O O . SER A 1 185 ? -18.640 0.978 21.143 1.00 47.91 185 SER A O 1
ATOM 1467 N N . TYR A 1 186 ? -18.511 0.397 18.982 1.00 45.28 186 TYR A N 1
ATOM 1468 C CA . TYR A 1 186 ? -19.510 -0.685 19.077 1.00 45.28 186 TYR A CA 1
ATOM 1469 C C . TYR A 1 186 ? -18.987 -1.978 19.733 1.00 45.28 186 TYR A C 1
ATOM 1471 O O . TYR A 1 186 ? -19.762 -2.781 20.253 1.00 45.28 186 TYR A O 1
ATOM 1479 N N . LEU A 1 187 ? -17.672 -2.210 19.689 1.00 45.03 187 LEU A N 1
ATOM 1480 C CA . LEU A 1 187 ? -17.021 -3.310 20.404 1.00 45.03 187 LEU A CA 1
ATOM 1481 C C . LEU A 1 187 ? -16.720 -2.886 21.846 1.00 45.03 187 LEU A C 1
ATOM 1483 O O . LEU A 1 187 ? -17.008 -3.647 22.763 1.00 45.03 187 LEU A O 1
ATOM 1487 N N . PHE A 1 188 ? -16.254 -1.654 22.066 1.00 45.69 188 PHE A N 1
ATOM 1488 C CA . PHE A 1 188 ? -16.046 -1.100 23.404 1.00 45.69 188 PHE A CA 1
ATOM 1489 C C . PHE A 1 188 ? -17.343 -1.015 24.212 1.00 45.69 188 PHE A C 1
ATOM 1491 O O . PHE A 1 188 ? -17.333 -1.436 25.363 1.00 45.69 188 PHE A O 1
ATOM 1498 N N . SER A 1 189 ? -18.469 -0.594 23.619 1.00 44.81 189 SER A N 1
ATOM 1499 C CA . SER A 1 189 ? -19.771 -0.574 24.310 1.00 44.81 189 SER A CA 1
ATOM 1500 C C . SER A 1 189 ? -20.259 -1.967 24.735 1.00 44.81 189 SER A C 1
ATOM 1502 O O . SER A 1 189 ? -20.947 -2.113 25.744 1.00 44.81 189 SER A O 1
ATOM 1504 N N . ARG A 1 190 ? -19.883 -3.021 23.995 1.00 42.62 190 ARG A N 1
ATOM 1505 C CA . ARG A 1 190 ? -20.211 -4.416 24.333 1.00 42.62 190 ARG A CA 1
ATOM 1506 C C . ARG A 1 190 ? -19.309 -5.012 25.411 1.00 42.62 190 ARG A C 1
ATOM 1508 O O . ARG A 1 190 ? -19.765 -5.902 26.129 1.00 42.62 190 ARG A O 1
ATOM 1515 N N . TYR A 1 191 ? -18.058 -4.561 25.514 1.00 44.09 191 TYR A N 1
ATOM 1516 C CA . TYR A 1 191 ? -17.121 -4.989 26.560 1.00 44.09 191 TYR A CA 1
ATOM 1517 C C . TYR A 1 191 ? -17.210 -4.130 27.829 1.00 44.09 191 TYR A C 1
ATOM 1519 O O . TYR A 1 191 ? -16.879 -4.622 28.903 1.00 44.09 191 TYR A O 1
ATOM 1527 N N . SER A 1 192 ? -17.765 -2.916 27.758 1.00 42.69 192 SER A N 1
ATOM 1528 C CA . SER A 1 192 ? -18.142 -2.098 28.918 1.00 42.69 192 SER A CA 1
ATOM 1529 C C . SER A 1 192 ? -19.438 -2.582 29.585 1.00 42.69 192 SER A C 1
ATOM 1531 O O . SER A 1 192 ? -20.287 -1.766 29.948 1.00 42.69 192 SER A O 1
ATOM 1533 N N . ARG A 1 193 ? -19.627 -3.906 29.714 1.00 42.31 193 ARG A N 1
ATOM 1534 C CA . ARG A 1 193 ? -20.783 -4.515 30.394 1.00 42.31 193 ARG A CA 1
ATOM 1535 C C . ARG A 1 193 ? -20.948 -3.885 31.778 1.00 42.31 193 ARG A C 1
ATOM 1537 O O . ARG A 1 193 ? -20.195 -4.186 32.697 1.00 42.31 193 ARG A O 1
ATOM 1544 N N . GLY A 1 194 ? -21.940 -3.009 31.880 1.00 37.91 194 GLY A N 1
ATOM 1545 C CA . GLY A 1 194 ? -22.255 -2.235 33.073 1.00 37.91 194 GLY A CA 1
ATOM 1546 C C . GLY A 1 194 ? -23.376 -1.215 32.871 1.00 37.91 194 GLY A C 1
ATOM 1547 O O . GLY A 1 194 ? -24.013 -0.858 33.852 1.00 37.91 194 GLY A O 1
ATOM 1548 N N . TYR A 1 195 ? -23.681 -0.791 31.638 1.00 34.12 195 TYR A N 1
ATOM 1549 C CA . TYR A 1 195 ? -24.755 0.182 31.399 1.00 34.12 195 TYR A CA 1
ATOM 1550 C C . TYR A 1 195 ? -25.723 -0.272 30.292 1.00 34.12 195 TYR A C 1
ATOM 1552 O O . TYR A 1 195 ? -25.258 -0.738 29.248 1.00 34.12 195 TYR A O 1
ATOM 1560 N N . PRO A 1 196 ? -27.050 -0.212 30.538 1.00 32.56 196 PRO A N 1
ATOM 1561 C CA . PRO A 1 196 ? -28.070 -0.674 29.604 1.00 32.56 196 PRO A CA 1
ATOM 1562 C C . PRO A 1 196 ? -28.194 0.251 28.386 1.00 32.56 196 PRO A C 1
ATOM 1564 O O . PRO A 1 196 ? -27.842 1.428 28.452 1.00 32.56 196 PRO A O 1
ATOM 1567 N N . ALA A 1 197 ? -28.649 -0.367 27.293 1.00 37.69 197 ALA A N 1
ATOM 1568 C CA . ALA A 1 197 ? -28.767 0.167 25.936 1.00 37.69 197 ALA A CA 1
ATOM 1569 C C . ALA A 1 197 ? -29.677 1.395 25.804 1.00 37.69 197 ALA A C 1
ATOM 1571 O O . ALA A 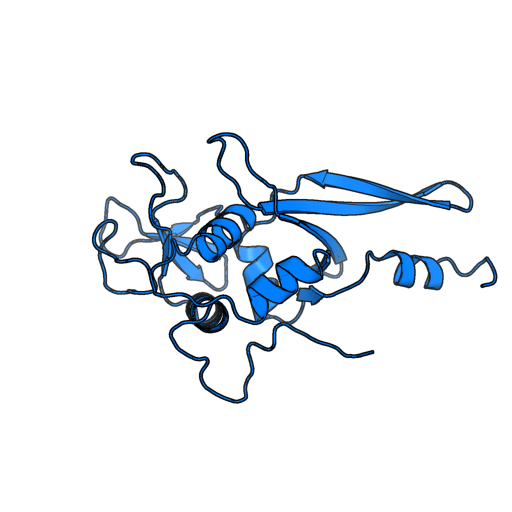1 197 ? -30.652 1.492 26.582 1.00 37.69 197 ALA A O 1
#

Secondary structure (DSSP, 8-state):
---------SSSPPPTTBHHHHHHHHHTT--EEEPPSSTT-TT-EEEEE-SS-EEEE-SSSTT-EEE---BHHHHHHHHHHT-EE--TTSPTTTPPPPP-B--HHHHHHHHH-EEEEEETTEEEEEEEEE----SSS--SEEEEEEEEEEETTEEEEEEEE---BHHHHHHHHHTT-EEE-S-THHHHHHHSTTS--

pLDDT: mean 79.01, std 17.09, range [27.86, 96.44]

=== Feature glossary ===
The record interleaves many kinds of information about one protein. Here is each kind framed as the question it answers.

Q: Are the domains correctly placed relative to each other?
A: Predicted aligned error is AlphaFold's pairwise confidence. Unlike pLDDT (per-residue), PAE is per-residue-pair and captures whether two parts of the structure are correctly placed relative to each other. Units are ångströms of expected positional error.

Q: Which residues are in helices, strands, or loops?
A: Eight-state secondary structure (DSSP): H is the canonical α-helix, G the tighter 3₁₀-helix, I the wider π-helix; E/B are β-structure, T and S are turns and bends, and '-' is everything else. DSSP derives these from the pattern of main-chain N–H···O=C hydrogen bonds, not from the sequence.

Q: What if only a Cα trace is available?
A: P-SEA three-state annotation labels each residue as helix, strand, or coil based purely on the geometry of the Cα trace. It serves as a fallback when the full backbone (and thus DSSP) is unavailable.

Q: What are the backbone torsion angles?
A: φ (phi) and ψ (psi) are the two rotatable backbone dihedrals per residue: φ is the C(i-1)–N–Cα–C torsion, ψ is the N–Cα–C–N(i+1) torsion, both in degrees on (−180°, 180°]. α-helical residues cluster near (−60°, −45°); β-strand residues near (−120°, +130°). A Ramachandran plot is simply a scatter of (φ, ψ) for every residue.

Q: What known structures does this most resemble?
A: Structural nearest neighbors (via Foldseek easy-search vs the PDB). Reported per hit: target PDB id, E-value, and alignment TM-score. A TM-score above ~0.5 is the conventional threshold for 'same fold'.

Q: What family and function is it annotated with?
A: Database cross-references. InterPro integrates a dozen domain/family signature databases into unified entries with residue-range hits. GO terms attach function/process/location labels with evidence codes. CATH codes position the fold in a four-level structural taxonomy. Organism is the NCBI-taxonomy species name.

Q: Which residues are buried vs exposed?
A: Solvent accessibility: the surface area of each residue that a 1.4 Å water probe can touch, in Å². When only backbone atoms are present the absolute values are lower than full-atom SASA (side chains contribute most of the area) and are flagged as backbone-only.

Q: What do the diagnostic plots show?
A: Three diagnostic plots accompany the record. The Cα contact map visualizes the tertiary structure as a 2D adjacency matrix (8 Å cutoff, sequence-local contacts suppressed). The Ramachandran plot shows the distribution of backbone (φ, ψ) torsions, with points in the α and β basins reflecting secondary structure content. The PAE plot shows AlphaFold's inter-residue confidence as a color matrix.

Q: What is the amino-acid chain?
A: The amino-acid sequence is the protein's primary structure: the linear order of residues from the N-terminus to the C-terminus, written in one-letter code. Everything else here — the 3D coordinates, the secondary structure, the domain annotations — is ultimately a consequence of this string.

Q: What do the rendered images show?
A: The six renders are orthographic views along the three Cartesian axes in both directions. Representation (cartoon, sticks, or surface) and color scheme (sequence-rainbow or by-chain) vary across proteins so the training set covers all the common visualization conventions.

Q: Where is each backbone atom in 3D?
A: The mmCIF table is the protein's shape written out atom by atom. For each backbone N, Cα, C, and carbonyl O, it records an (x, y, z) coordinate triple in Å plus the residue type, chain letter, and residue number.

Q: How mobile is each atom in the crystal?
A: For experimental (PDB) structures, the B-factor (temperature factor) quantifies the positional spread of each atom in the crystal — a combination of thermal vibration and static disorder — in units of Å². High B-factors mark flexible loops or poorly resolved regions; low B-factors mark the rigid, well-ordered core.

Q: How big and how compact is the whole molecule?
A: Three whole-structure scalars: the radius of gyration (RMS distance of Cα from centroid, in Å), the count of Cα–Cα contacts (pairs closer than 8 Å and separated by more than four residues in sequence — i.e. tertiary, not local, contacts), and the bounding-box dimensions. Together they distinguish compact globular folds from extended fibres or disordered chains.

Q: What does the local fold look like, residue by residue?
A: A 3Di character summarizes, for each residue, the relative orientation of the Cα frame of its nearest spatial neighbor. Because it encodes fold topology rather than chemistry, 3Di alignments detect remote structural similarity that sequence alignment misses.

Q: How confident is the AlphaFold model at each residue?
A: For AlphaFold models, the B-factor field carries pLDDT — the model's own estimate of local accuracy on a 0–100 scale. Regions with pLDDT<50 should be treated as essentially unmodeled; they often correspond to intrinsically disordered segments.